Protein AF-A0A963TAR7-F1 (afdb_monomer_lite)

Structure (mmCIF, N/CA/C/O backbone):
data_AF-A0A963TAR7-F1
#
_entry.id   AF-A0A963TAR7-F1
#
loop_
_atom_site.group_PDB
_atom_site.id
_atom_site.type_symbol
_atom_site.label_atom_id
_atom_site.label_alt_id
_atom_site.label_comp_id
_atom_site.label_asym_id
_atom_site.label_entity_id
_atom_site.label_seq_id
_atom_site.pdbx_PDB_ins_code
_atom_site.Cartn_x
_atom_site.Cartn_y
_atom_site.Cartn_z
_atom_site.occupancy
_atom_site.B_iso_or_equiv
_atom_site.auth_seq_id
_atom_site.auth_comp_id
_atom_site.auth_asym_id
_atom_site.auth_atom_id
_atom_site.pdbx_PDB_model_num
ATOM 1 N N . MET A 1 1 ? 9.209 86.784 -20.675 1.00 36.62 1 MET A N 1
ATOM 2 C CA . MET A 1 1 ? 10.551 87.270 -20.293 1.00 36.62 1 MET A CA 1
ATOM 3 C C . MET A 1 1 ? 11.395 86.071 -19.890 1.00 36.62 1 MET A C 1
ATOM 5 O O . MET A 1 1 ? 11.002 85.459 -18.914 1.00 36.62 1 MET A O 1
ATOM 9 N N . ALA A 1 2 ? 12.466 85.788 -20.657 1.00 36.16 2 ALA A N 1
ATOM 10 C CA . ALA A 1 2 ? 13.718 85.059 -20.326 1.00 36.16 2 ALA A CA 1
ATOM 11 C C . ALA A 1 2 ? 13.609 83.639 -19.689 1.00 36.16 2 ALA A C 1
ATOM 13 O O . ALA A 1 2 ? 12.759 83.414 -18.848 1.00 36.16 2 ALA A O 1
ATOM 14 N N . LEU A 1 3 ? 14.395 82.593 -19.976 1.00 33.06 3 LEU A N 1
ATOM 15 C CA . LEU A 1 3 ? 15.711 82.353 -20.593 1.00 33.06 3 LEU A CA 1
ATOM 16 C C . LEU A 1 3 ? 15.719 80.865 -21.044 1.00 33.06 3 LEU A C 1
ATOM 18 O O . LEU A 1 3 ? 15.366 79.993 -20.259 1.00 33.06 3 LEU A O 1
ATOM 22 N N . VAL A 1 4 ? 15.887 80.559 -22.333 1.00 40.31 4 VAL A N 1
ATOM 23 C CA . VAL A 1 4 ? 17.042 79.879 -22.975 1.00 40.31 4 VAL A CA 1
ATOM 24 C C . VAL A 1 4 ? 17.924 78.998 -22.068 1.00 40.31 4 VAL A C 1
ATOM 26 O O . VAL A 1 4 ? 18.645 79.517 -21.221 1.00 40.31 4 VAL A O 1
ATOM 29 N N . LEU A 1 5 ? 18.004 77.695 -22.384 1.00 34.53 5 LEU A N 1
ATOM 30 C CA . LEU A 1 5 ? 19.250 76.927 -22.275 1.00 34.53 5 LEU A CA 1
ATOM 31 C C . LEU A 1 5 ? 19.424 75.993 -23.488 1.00 34.53 5 LEU A C 1
ATOM 33 O O . LEU A 1 5 ? 18.494 75.331 -23.940 1.00 34.53 5 LEU A O 1
ATOM 37 N N . LEU A 1 6 ? 20.642 76.042 -24.014 1.00 39.00 6 LEU A N 1
ATOM 38 C CA . LEU A 1 6 ? 21.186 75.509 -25.259 1.00 39.00 6 LEU A CA 1
ATOM 39 C C . LEU A 1 6 ? 21.449 73.991 -25.174 1.00 39.00 6 LEU A C 1
ATOM 41 O O . LEU A 1 6 ? 21.962 73.526 -24.158 1.00 39.00 6 LEU A O 1
ATOM 45 N N . ALA A 1 7 ? 21.247 73.248 -26.265 1.00 40.00 7 ALA A N 1
ATOM 46 C CA . ALA A 1 7 ? 21.958 71.991 -26.512 1.00 40.00 7 ALA A CA 1
ATOM 47 C C . ALA A 1 7 ? 22.378 71.927 -27.987 1.00 40.00 7 ALA A C 1
ATOM 49 O O . ALA A 1 7 ? 21.589 72.166 -28.897 1.00 40.00 7 ALA A O 1
ATOM 50 N N . ILE A 1 8 ? 23.671 71.693 -28.165 1.00 41.59 8 ILE A N 1
ATOM 51 C CA . ILE A 1 8 ? 24.486 71.883 -29.361 1.00 41.59 8 ILE A CA 1
ATOM 52 C C . ILE A 1 8 ? 24.439 70.622 -30.235 1.00 41.59 8 ILE A C 1
ATOM 54 O O . ILE A 1 8 ? 24.544 69.512 -29.719 1.00 41.59 8 ILE A O 1
ATOM 58 N N . LEU A 1 9 ? 24.327 70.806 -31.557 1.00 42.22 9 LEU A N 1
ATOM 59 C CA . LEU A 1 9 ? 24.635 69.779 -32.555 1.00 42.22 9 LEU A CA 1
ATOM 60 C C . LEU A 1 9 ? 26.132 69.443 -32.506 1.00 42.22 9 LEU A C 1
ATOM 62 O O . LEU A 1 9 ? 26.961 70.332 -32.700 1.00 42.22 9 LEU A O 1
ATOM 66 N N . ALA A 1 10 ? 26.472 68.165 -32.361 1.00 41.78 10 ALA A N 1
ATOM 67 C CA . ALA A 1 10 ? 27.775 67.641 -32.754 1.00 41.78 10 ALA A CA 1
ATOM 68 C C . ALA A 1 10 ? 27.566 66.510 -33.765 1.00 41.78 10 ALA A C 1
ATOM 70 O O . ALA A 1 10 ? 26.803 65.576 -33.534 1.00 41.78 10 ALA A O 1
ATOM 71 N N . ALA A 1 11 ? 28.206 66.681 -34.916 1.00 42.94 11 ALA A N 1
ATOM 72 C CA . ALA A 1 11 ? 28.228 65.767 -36.039 1.00 42.94 11 ALA A CA 1
ATOM 73 C C . ALA A 1 11 ? 29.073 64.527 -35.722 1.00 42.94 11 ALA A C 1
ATOM 75 O O . ALA A 1 11 ? 30.171 64.663 -35.186 1.00 42.94 11 ALA A O 1
ATOM 76 N N . ASP A 1 12 ? 28.606 63.352 -36.140 1.00 44.84 12 ASP A N 1
ATOM 77 C CA . ASP A 1 12 ? 29.445 62.159 -36.260 1.00 44.84 12 ASP A CA 1
ATOM 78 C C . ASP A 1 12 ? 29.933 62.034 -37.714 1.00 44.84 12 ASP A C 1
ATOM 80 O O . ASP A 1 12 ? 29.104 61.963 -38.632 1.00 44.84 12 ASP A O 1
ATOM 84 N N . PRO A 1 13 ? 31.253 62.029 -37.978 1.00 44.97 13 PRO A N 1
ATOM 85 C CA . PRO A 1 13 ? 31.769 61.800 -39.311 1.00 44.97 13 PRO A CA 1
ATOM 86 C C . PRO A 1 13 ? 31.803 60.299 -39.603 1.00 44.97 13 PRO A C 1
ATOM 88 O O . PRO A 1 13 ? 32.371 59.494 -38.866 1.00 44.97 13 PRO A O 1
ATOM 91 N N . ALA A 1 14 ? 31.233 59.933 -40.746 1.00 44.88 14 ALA A N 1
ATOM 92 C CA . ALA A 1 14 ? 31.443 58.641 -41.368 1.00 44.88 14 ALA A CA 1
ATOM 93 C C . ALA A 1 14 ? 32.944 58.428 -41.647 1.00 44.88 14 ALA A C 1
ATOM 95 O O . ALA A 1 14 ? 33.530 59.085 -42.507 1.00 44.88 14 ALA A O 1
ATOM 96 N N . GLY A 1 15 ? 33.554 57.483 -40.932 1.00 37.38 15 GLY A N 1
ATOM 97 C CA . GLY A 1 15 ? 34.850 56.890 -41.246 1.00 37.38 15 GLY A CA 1
ATOM 98 C C . GLY A 1 15 ? 34.640 55.453 -41.709 1.00 37.38 15 GLY A C 1
ATOM 99 O O . GLY A 1 15 ? 34.183 54.605 -40.949 1.00 37.38 15 GLY A O 1
ATOM 100 N N . ALA A 1 16 ? 34.926 55.198 -42.980 1.00 49.16 16 ALA A N 1
ATOM 101 C CA . ALA A 1 16 ? 34.745 53.921 -43.648 1.00 49.16 16 ALA A CA 1
ATOM 102 C C . ALA A 1 16 ? 35.505 52.767 -42.967 1.00 49.16 16 ALA A C 1
ATOM 104 O O . ALA A 1 16 ? 36.732 52.765 -42.921 1.00 49.16 16 ALA A O 1
ATOM 105 N N . ALA A 1 17 ? 34.779 51.724 -42.570 1.00 40.62 17 ALA A N 1
ATOM 106 C CA . ALA A 1 17 ? 35.317 50.378 -42.425 1.00 40.62 17 ALA A CA 1
ATOM 107 C C . ALA A 1 17 ? 34.499 49.458 -43.336 1.00 40.62 17 ALA A C 1
ATOM 109 O O . ALA A 1 17 ? 33.458 48.927 -42.956 1.00 40.62 17 ALA A O 1
ATOM 110 N N . ARG A 1 18 ? 34.949 49.317 -44.589 1.00 49.38 18 ARG A N 1
ATOM 111 C CA . ARG A 1 18 ? 34.528 48.204 -45.447 1.00 49.38 18 ARG A CA 1
ATOM 112 C C . ARG A 1 18 ? 34.932 46.923 -44.722 1.00 49.38 18 ARG A C 1
ATOM 114 O O . ARG A 1 18 ? 36.123 46.689 -44.527 1.00 49.38 18 ARG A O 1
ATOM 121 N N . SER A 1 19 ? 33.951 46.131 -44.309 1.00 49.66 19 SER A N 1
ATOM 122 C CA . SER A 1 19 ? 34.167 44.772 -43.831 1.00 49.66 19 SER A CA 1
ATOM 123 C C . SER A 1 19 ? 34.916 43.992 -44.911 1.00 49.66 19 SER A C 1
ATOM 125 O O . SER A 1 19 ? 34.443 43.850 -46.040 1.00 49.66 19 SER A O 1
ATOM 127 N N . LEU A 1 20 ? 36.123 43.534 -44.585 1.00 41.78 20 LEU A N 1
ATOM 128 C CA . LEU A 1 20 ? 36.807 42.540 -45.401 1.00 41.78 20 LEU A CA 1
ATOM 129 C C . LEU A 1 20 ? 35.967 41.253 -45.359 1.00 41.78 20 LEU A C 1
ATOM 131 O O . LEU A 1 20 ? 35.466 40.915 -44.283 1.00 41.78 20 LEU A O 1
ATOM 135 N N . PRO A 1 21 ? 35.789 40.535 -46.480 1.00 48.53 21 PRO A N 1
ATOM 136 C CA . PRO A 1 21 ? 35.213 39.202 -46.426 1.00 48.53 21 PRO A CA 1
ATOM 137 C C . PRO A 1 21 ? 36.132 38.331 -45.565 1.00 48.53 21 PRO A C 1
ATOM 139 O O . PRO A 1 21 ? 37.323 38.200 -45.858 1.00 48.53 21 PRO A O 1
ATOM 142 N N . GLU A 1 22 ? 35.591 37.792 -44.470 1.00 54.44 22 GLU A N 1
ATOM 143 C CA . GLU A 1 22 ? 36.285 36.769 -43.694 1.00 54.44 22 GLU A CA 1
ATOM 144 C C . GLU A 1 22 ? 36.629 35.608 -44.636 1.00 54.44 22 GLU A C 1
ATOM 146 O O . GLU A 1 22 ? 35.775 35.200 -45.429 1.00 54.44 22 GLU A O 1
ATOM 151 N N . PRO A 1 23 ? 37.870 35.087 -44.601 1.00 49.28 23 PRO A N 1
ATOM 152 C CA . PRO A 1 23 ? 38.205 33.908 -45.375 1.00 49.28 23 PRO A CA 1
ATOM 153 C C . PRO A 1 23 ? 37.279 32.780 -44.936 1.00 49.28 23 PRO A C 1
ATOM 155 O O . PRO A 1 23 ? 37.148 32.520 -43.737 1.00 49.28 23 PRO A O 1
ATOM 158 N N . ASP A 1 24 ? 36.649 32.149 -45.924 1.00 52.09 24 ASP A N 1
ATOM 159 C CA . ASP A 1 24 ? 35.784 30.986 -45.777 1.00 52.09 24 ASP A CA 1
ATOM 160 C C . ASP A 1 24 ? 36.499 29.975 -44.874 1.00 52.09 24 ASP A C 1
ATOM 162 O O . ASP A 1 24 ? 37.476 29.336 -45.273 1.00 52.09 24 ASP A O 1
ATOM 166 N N . ARG A 1 25 ? 36.089 29.903 -43.604 1.00 53.78 25 ARG A N 1
ATOM 167 C CA . ARG A 1 25 ? 36.577 28.875 -42.692 1.00 53.78 25 ARG A CA 1
ATOM 168 C C . ARG A 1 25 ? 35.848 27.611 -43.118 1.00 53.78 25 ARG A C 1
ATOM 170 O O . ARG A 1 25 ? 34.631 27.566 -42.930 1.00 53.78 25 ARG A O 1
ATOM 177 N N . PRO A 1 26 ? 36.538 26.593 -43.670 1.00 50.06 26 PRO A N 1
ATOM 178 C CA . PRO A 1 26 ? 35.904 25.309 -43.900 1.00 50.06 26 PRO A CA 1
ATOM 179 C C . PRO A 1 26 ? 35.303 24.890 -42.566 1.00 50.06 26 PRO A C 1
ATOM 181 O O . PRO A 1 26 ? 35.997 24.930 -41.543 1.00 50.06 26 PRO A O 1
ATOM 184 N N . GLY A 1 27 ? 33.999 24.605 -42.569 1.00 46.09 27 GLY A N 1
ATOM 185 C CA . GLY A 1 27 ? 33.288 24.171 -41.378 1.00 46.09 27 GLY A CA 1
ATOM 186 C C . GLY A 1 27 ? 34.128 23.116 -40.679 1.00 46.09 27 GLY A C 1
ATOM 187 O O . GLY A 1 27 ? 34.589 22.176 -41.323 1.00 46.09 27 GLY A O 1
ATOM 188 N N . LEU A 1 28 ? 34.393 23.325 -39.391 1.00 43.62 28 LEU A N 1
ATOM 189 C CA . LEU A 1 28 ? 35.039 22.329 -38.553 1.00 43.62 28 LEU A CA 1
ATOM 190 C C . LEU A 1 28 ? 34.186 21.063 -38.662 1.00 43.62 28 LEU A C 1
ATOM 192 O O . LEU A 1 28 ? 33.134 20.978 -38.029 1.00 43.62 28 LEU A O 1
ATOM 196 N N . GLU A 1 29 ? 34.595 20.126 -39.521 1.00 49.00 29 GLU A N 1
ATOM 197 C CA . GLU A 1 29 ? 34.041 18.784 -39.562 1.00 49.00 29 GLU A CA 1
ATOM 198 C C . GLU A 1 29 ? 34.136 18.262 -38.137 1.00 49.00 29 GLU A C 1
ATOM 200 O O . GLU A 1 29 ? 35.223 18.117 -37.574 1.00 49.00 29 GLU A O 1
ATOM 205 N N . GLU A 1 30 ? 32.969 18.100 -37.520 1.00 55.62 30 GLU A N 1
ATOM 206 C CA . GLU A 1 30 ? 32.824 17.615 -36.162 1.00 55.62 30 GLU A CA 1
ATOM 207 C C . GLU A 1 30 ? 33.673 16.348 -36.036 1.00 55.62 30 GLU A C 1
ATOM 209 O O . GLU A 1 30 ? 33.436 15.367 -36.747 1.00 55.62 30 GLU A O 1
ATOM 214 N N . ALA A 1 31 ? 34.734 16.420 -35.222 1.00 63.94 31 ALA A N 1
ATOM 215 C CA . ALA A 1 31 ? 35.746 15.376 -35.155 1.00 63.94 31 ALA A CA 1
ATOM 216 C C . ALA A 1 31 ? 35.071 14.010 -34.998 1.00 63.94 31 ALA A C 1
ATOM 218 O O . ALA A 1 31 ? 34.162 13.857 -34.175 1.00 63.94 31 ALA A O 1
ATOM 219 N N . ALA A 1 32 ? 35.510 13.034 -35.800 1.00 74.75 32 ALA A N 1
ATOM 220 C CA . ALA A 1 32 ? 34.934 11.697 -35.800 1.00 74.75 32 ALA A CA 1
ATOM 221 C C . ALA A 1 32 ? 34.771 11.178 -34.357 1.00 74.75 32 ALA A C 1
ATOM 223 O O . ALA A 1 32 ? 35.665 11.369 -33.521 1.00 74.75 32 ALA A O 1
ATOM 224 N N . PRO A 1 33 ? 33.636 10.534 -34.033 1.00 84.38 33 PRO A N 1
ATOM 225 C CA . PRO A 1 33 ? 33.353 10.115 -32.673 1.00 84.38 33 PRO A CA 1
ATOM 226 C C . PRO A 1 33 ? 34.444 9.174 -32.175 1.00 84.38 33 PRO A C 1
ATOM 228 O O . PRO A 1 33 ? 34.867 8.252 -32.873 1.00 84.38 33 PRO A O 1
ATOM 231 N N . SER A 1 34 ? 34.905 9.399 -30.944 1.00 91.25 34 SER A N 1
ATOM 232 C CA . SER A 1 34 ? 35.956 8.562 -30.376 1.00 91.25 34 SER A CA 1
ATOM 233 C C . SER A 1 34 ? 35.493 7.107 -30.281 1.00 91.25 34 SER A C 1
ATOM 235 O O . SER A 1 34 ? 34.325 6.821 -30.007 1.00 91.25 34 SER A O 1
ATOM 237 N N . ARG A 1 35 ? 36.426 6.160 -30.430 1.00 93.12 35 ARG A N 1
ATOM 238 C CA . ARG A 1 35 ? 36.134 4.724 -30.281 1.00 93.12 35 ARG A CA 1
ATOM 239 C C . ARG A 1 35 ? 35.410 4.425 -28.963 1.00 93.12 35 ARG A C 1
ATOM 241 O O . ARG A 1 35 ? 34.462 3.649 -28.940 1.00 93.12 35 ARG A O 1
ATOM 248 N N . ALA A 1 36 ? 35.814 5.084 -27.875 1.00 93.19 36 ALA A N 1
ATOM 249 C CA . ALA A 1 36 ? 35.177 4.952 -26.565 1.00 93.19 36 ALA A CA 1
ATOM 250 C C . ALA A 1 36 ? 33.710 5.421 -26.561 1.00 93.19 36 ALA A C 1
ATOM 252 O O . ALA A 1 36 ? 32.860 4.767 -25.956 1.00 93.19 36 ALA A O 1
ATOM 253 N N . LEU A 1 37 ? 33.400 6.520 -27.259 1.00 93.69 37 LEU A N 1
ATOM 254 C CA . LEU A 1 37 ? 32.031 7.009 -27.415 1.00 93.69 37 LEU A CA 1
ATOM 255 C C . LEU A 1 37 ? 31.176 6.016 -28.214 1.00 93.69 37 LEU A C 1
ATOM 257 O O . LEU A 1 37 ? 30.063 5.702 -27.796 1.00 93.69 37 LEU A O 1
ATOM 261 N N . VAL A 1 38 ? 31.709 5.469 -29.309 1.00 95.06 38 VAL A N 1
ATOM 262 C CA . VAL A 1 38 ? 31.000 4.465 -30.118 1.00 95.06 38 VAL A CA 1
ATOM 263 C C . VAL A 1 38 ? 30.759 3.182 -29.316 1.00 95.06 38 VAL A C 1
ATOM 265 O O . VAL A 1 38 ? 29.636 2.686 -29.317 1.00 95.06 38 VAL A O 1
ATOM 268 N N . VAL A 1 39 ? 31.744 2.694 -28.547 1.00 95.19 39 VAL A N 1
ATOM 269 C CA . VAL A 1 39 ? 31.557 1.546 -27.633 1.00 95.19 39 VAL A CA 1
ATOM 270 C C . VAL A 1 39 ? 30.444 1.826 -26.622 1.00 95.19 39 VAL A C 1
ATOM 272 O O . VAL A 1 39 ? 29.604 0.960 -26.373 1.00 95.19 39 VAL A O 1
ATOM 275 N N . ARG A 1 40 ? 30.417 3.028 -26.028 1.00 94.00 40 ARG A N 1
ATOM 276 C CA . ARG A 1 40 ? 29.367 3.429 -25.078 1.00 94.00 40 ARG A CA 1
ATOM 277 C C . ARG A 1 40 ? 27.987 3.378 -25.739 1.00 94.00 40 ARG A C 1
ATOM 279 O O . ARG A 1 40 ? 27.094 2.734 -25.196 1.00 94.00 40 ARG A O 1
ATOM 286 N N . ILE A 1 41 ? 27.841 3.969 -26.928 1.00 94.50 41 ILE A N 1
ATOM 287 C CA . ILE A 1 41 ? 26.589 3.969 -27.702 1.00 94.50 41 ILE A CA 1
ATOM 288 C C . ILE A 1 41 ? 26.157 2.543 -28.059 1.00 94.50 41 ILE A C 1
ATOM 290 O O . ILE A 1 41 ? 25.018 2.177 -27.789 1.00 94.50 41 ILE A O 1
ATOM 294 N N . GLN A 1 42 ? 27.058 1.713 -28.592 1.00 95.50 42 GLN A N 1
ATOM 295 C CA . GLN A 1 42 ? 26.772 0.315 -28.938 1.00 95.50 42 GLN A CA 1
ATOM 296 C C . GLN A 1 42 ? 26.275 -0.484 -27.726 1.00 95.50 42 GLN A C 1
ATOM 298 O O . GLN A 1 42 ? 25.267 -1.182 -27.824 1.00 95.50 42 GLN A O 1
ATOM 303 N N . ARG A 1 43 ? 26.929 -0.345 -26.562 1.00 93.00 43 ARG A N 1
ATOM 304 C CA . ARG A 1 43 ? 26.495 -1.013 -25.324 1.00 93.00 43 ARG A CA 1
ATOM 305 C C . ARG A 1 43 ? 25.111 -0.552 -24.887 1.00 93.00 43 ARG A C 1
ATOM 307 O O . ARG A 1 43 ? 24.318 -1.376 -24.439 1.00 93.00 43 ARG A O 1
ATOM 314 N N . SER A 1 44 ? 24.830 0.747 -24.964 1.00 92.00 44 SER A N 1
ATOM 315 C CA . SER A 1 44 ? 23.527 1.285 -24.567 1.00 92.00 44 SER A CA 1
ATOM 316 C C . SER A 1 44 ? 22.424 0.853 -25.540 1.00 92.00 44 SER A C 1
ATOM 318 O O . SER A 1 44 ? 21.393 0.365 -25.091 1.00 92.00 44 SER A O 1
ATOM 320 N N . LEU A 1 45 ? 22.672 0.883 -26.853 1.00 92.69 45 LEU A N 1
ATOM 321 C CA . LEU A 1 45 ? 21.749 0.357 -27.868 1.00 92.69 45 LEU A CA 1
ATOM 322 C C . LEU A 1 45 ? 21.483 -1.145 -27.703 1.00 92.69 45 LEU A C 1
ATOM 324 O O . LEU A 1 45 ? 20.354 -1.588 -27.907 1.00 92.69 45 LEU A O 1
ATOM 328 N N . ALA A 1 46 ? 22.492 -1.922 -27.298 1.00 91.31 46 ALA A N 1
ATOM 329 C CA . ALA A 1 46 ? 22.323 -3.345 -27.031 1.00 91.31 46 ALA A CA 1
ATOM 330 C C . ALA A 1 46 ? 21.456 -3.625 -25.801 1.00 91.31 46 ALA A C 1
ATOM 332 O O . ALA A 1 46 ? 20.580 -4.487 -25.855 1.00 91.31 46 ALA A O 1
ATOM 333 N N . ARG A 1 47 ? 21.626 -2.857 -24.715 1.00 87.25 47 ARG A N 1
ATOM 334 C CA . ARG A 1 47 ? 20.743 -2.947 -23.536 1.00 87.25 47 ARG A CA 1
ATOM 335 C C . ARG A 1 47 ? 19.293 -2.590 -23.861 1.00 87.25 47 ARG A C 1
ATOM 337 O O . ARG A 1 47 ? 18.386 -3.174 -23.284 1.00 87.25 47 ARG A O 1
ATOM 344 N N . GLU A 1 48 ? 19.091 -1.665 -24.793 1.00 86.12 48 GLU A N 1
ATOM 345 C CA . GLU A 1 48 ? 17.773 -1.261 -25.297 1.00 86.12 48 GLU A CA 1
ATOM 346 C C . GLU A 1 48 ? 17.169 -2.258 -26.306 1.00 86.12 48 GLU A C 1
ATOM 348 O O . GLU A 1 48 ? 16.057 -2.042 -26.791 1.00 86.12 48 GLU A O 1
ATOM 353 N N . GLY A 1 49 ? 17.893 -3.329 -26.658 1.00 89.88 49 GLY A N 1
ATOM 354 C CA . GLY A 1 49 ? 17.464 -4.333 -27.635 1.00 89.88 49 GLY A CA 1
ATOM 355 C C . GLY A 1 49 ? 17.476 -3.852 -29.091 1.00 89.88 49 GLY A C 1
ATOM 356 O O . GLY A 1 49 ? 16.984 -4.556 -29.968 1.00 89.88 49 GLY A O 1
ATOM 357 N N . LEU A 1 50 ? 18.039 -2.670 -29.366 1.00 91.75 50 LEU A N 1
ATOM 358 C CA . LEU A 1 50 ? 18.097 -2.065 -30.702 1.00 91.75 50 LEU A CA 1
ATOM 359 C C . LEU A 1 50 ? 19.325 -2.506 -31.510 1.00 91.75 50 LEU A C 1
ATOM 361 O O . LEU A 1 50 ? 19.388 -2.262 -32.711 1.00 91.75 50 LEU A O 1
ATOM 365 N N . TYR A 1 51 ? 20.303 -3.141 -30.863 1.00 93.69 51 TYR A N 1
ATOM 366 C CA . TYR A 1 51 ? 21.537 -3.602 -31.493 1.00 93.69 51 TYR A CA 1
ATOM 367 C C . TYR A 1 51 ? 21.998 -4.930 -30.880 1.00 93.69 51 TYR A C 1
ATOM 369 O O . TYR A 1 51 ? 22.123 -5.042 -29.669 1.00 93.69 51 TYR A O 1
ATOM 377 N N . GLN A 1 52 ? 22.266 -5.945 -31.703 1.00 92.50 52 GLN A N 1
ATOM 378 C CA . GLN A 1 52 ? 22.701 -7.276 -31.235 1.00 92.50 52 GLN A CA 1
ATOM 379 C C . GLN A 1 52 ? 24.157 -7.602 -31.612 1.00 92.50 52 GLN A C 1
ATOM 381 O O . GLN A 1 52 ? 24.628 -8.712 -31.384 1.00 92.50 52 GLN A O 1
ATOM 386 N N . GLY A 1 53 ? 24.871 -6.647 -32.216 1.00 91.62 53 GLY A N 1
ATOM 387 C CA . GLY A 1 53 ? 26.252 -6.829 -32.659 1.00 91.62 53 GLY A CA 1
ATOM 388 C C . GLY A 1 53 ? 27.301 -6.541 -31.573 1.00 91.62 53 GLY A C 1
ATOM 389 O O . GLY A 1 53 ? 26.968 -6.192 -30.436 1.00 91.62 53 GLY A O 1
ATOM 390 N N . PRO A 1 54 ? 28.597 -6.650 -31.914 1.00 92.31 54 PRO A N 1
ATOM 391 C CA . PRO A 1 54 ? 29.685 -6.400 -30.975 1.00 92.31 54 PRO A CA 1
ATOM 392 C C . PRO A 1 54 ? 29.771 -4.920 -30.581 1.00 92.31 54 PRO A C 1
ATOM 394 O O . PRO A 1 54 ? 29.519 -4.024 -31.387 1.00 92.31 54 PRO A O 1
ATOM 397 N N . SER A 1 55 ? 30.166 -4.666 -29.330 1.00 94.38 55 SER A N 1
ATOM 398 C CA . SER A 1 55 ? 30.480 -3.323 -28.816 1.00 94.38 55 SER A CA 1
ATOM 399 C C . SER A 1 55 ? 31.976 -3.026 -28.952 1.00 94.38 55 SER A C 1
ATOM 401 O O . SER A 1 55 ? 32.693 -2.880 -27.961 1.00 94.38 55 SER A O 1
ATOM 403 N N . ASP A 1 56 ? 32.456 -3.041 -30.188 1.00 92.75 56 ASP A N 1
ATOM 404 C CA . ASP A 1 56 ? 33.868 -2.947 -30.556 1.00 92.75 56 ASP A CA 1
ATOM 405 C C . ASP A 1 56 ? 34.353 -1.514 -30.832 1.00 92.75 56 ASP A C 1
ATOM 407 O O . ASP A 1 56 ? 35.557 -1.289 -30.942 1.00 92.75 56 ASP A O 1
ATOM 411 N N . GLY A 1 57 ? 33.447 -0.540 -30.894 1.00 92.75 57 GLY A N 1
ATOM 412 C CA . GLY A 1 57 ? 33.738 0.859 -31.183 1.00 92.75 57 GLY A CA 1
ATOM 413 C C . GLY A 1 57 ? 33.760 1.209 -32.666 1.00 92.75 57 GLY A C 1
ATOM 414 O O . GLY A 1 57 ? 34.212 2.303 -33.000 1.00 92.75 57 GLY A O 1
ATOM 415 N N . HIS A 1 58 ? 33.290 0.320 -33.547 1.00 94.62 58 HIS A N 1
ATOM 416 C CA . HIS A 1 58 ? 33.160 0.599 -34.975 1.00 94.62 58 HIS A CA 1
ATOM 417 C C . HIS A 1 58 ? 31.739 1.046 -35.336 1.00 94.62 58 HIS A C 1
ATOM 419 O O . HIS A 1 58 ? 30.744 0.394 -35.013 1.00 94.62 58 HIS A O 1
ATOM 425 N N . LEU A 1 59 ? 31.641 2.165 -36.053 1.00 91.94 59 LEU A N 1
ATOM 426 C CA . LEU A 1 59 ? 30.368 2.692 -36.532 1.00 91.94 59 LEU A CA 1
ATOM 427 C C . LEU A 1 59 ? 29.945 1.960 -37.817 1.00 91.94 59 LEU A C 1
ATOM 429 O O . LEU A 1 59 ? 30.181 2.434 -38.924 1.00 91.94 59 LEU A O 1
ATOM 433 N N . SER A 1 60 ? 29.362 0.769 -37.670 1.00 92.56 60 SER A N 1
ATOM 434 C CA . SER A 1 60 ? 28.824 -0.006 -38.795 1.00 92.56 60 SER A CA 1
ATOM 435 C C . SER A 1 60 ? 27.438 0.491 -39.222 1.00 92.56 60 SER A C 1
ATOM 437 O O . SER A 1 60 ? 26.756 1.185 -38.465 1.00 92.56 60 SER A O 1
ATOM 439 N N . ALA A 1 61 ? 26.979 0.088 -40.413 1.00 94.31 61 ALA A N 1
ATOM 440 C CA . ALA A 1 61 ? 25.624 0.393 -40.886 1.00 94.31 61 ALA A CA 1
ATOM 441 C C . ALA A 1 61 ? 24.547 -0.049 -39.875 1.00 94.31 61 ALA A C 1
ATOM 443 O O . ALA A 1 61 ? 23.647 0.721 -39.560 1.00 94.31 61 ALA A O 1
ATOM 444 N N . ALA A 1 62 ? 24.719 -1.228 -39.266 1.00 93.88 62 ALA A N 1
ATOM 445 C CA . ALA A 1 62 ? 23.819 -1.733 -38.230 1.00 93.88 62 ALA A CA 1
ATOM 446 C C . ALA A 1 62 ? 23.775 -0.834 -36.980 1.00 93.88 62 ALA A C 1
ATOM 448 O O . ALA A 1 62 ? 22.713 -0.652 -36.387 1.00 93.88 62 ALA A O 1
ATOM 449 N N . VAL A 1 63 ? 24.910 -0.245 -36.580 1.00 95.12 63 VAL A N 1
ATOM 450 C CA . VAL A 1 63 ? 24.950 0.713 -35.463 1.00 95.12 63 VAL A CA 1
ATOM 451 C C . VAL A 1 63 ? 24.242 2.010 -35.848 1.00 95.12 63 VAL A C 1
ATOM 453 O O . VAL A 1 63 ? 23.463 2.524 -35.054 1.00 95.12 63 VAL A O 1
ATOM 456 N N . ILE A 1 64 ? 24.455 2.525 -37.062 1.00 95.50 64 ILE A N 1
ATOM 457 C CA . ILE A 1 64 ? 23.787 3.745 -37.550 1.00 95.50 64 ILE A CA 1
ATOM 458 C C . ILE A 1 64 ? 22.268 3.544 -37.620 1.00 95.50 64 ILE A C 1
ATOM 460 O O . ILE A 1 64 ? 21.508 4.413 -37.189 1.00 95.50 64 ILE A O 1
ATOM 464 N N . ASP A 1 65 ? 21.808 2.389 -38.096 1.00 96.31 65 ASP A N 1
ATOM 465 C CA . ASP A 1 65 ? 20.383 2.061 -38.144 1.00 96.31 65 ASP A CA 1
ATOM 466 C C . ASP A 1 65 ? 19.774 1.962 -36.741 1.00 96.31 65 ASP A C 1
ATOM 468 O O . ASP A 1 65 ? 18.686 2.496 -36.500 1.00 96.31 65 ASP A O 1
ATOM 472 N N . ALA A 1 66 ? 20.505 1.371 -35.790 1.00 95.75 66 ALA A N 1
ATOM 473 C CA . ALA A 1 66 ? 20.114 1.328 -34.385 1.00 95.75 66 ALA A CA 1
ATOM 474 C C . ALA A 1 66 ? 20.069 2.731 -33.747 1.00 95.75 66 ALA A C 1
ATOM 476 O O . ALA A 1 66 ? 19.125 3.039 -33.016 1.00 95.75 66 ALA A O 1
ATOM 477 N N . ILE A 1 67 ? 21.025 3.613 -34.068 1.00 96.06 67 ILE A N 1
ATOM 478 C CA . ILE A 1 67 ? 21.010 5.022 -33.642 1.00 96.06 67 ILE A CA 1
ATOM 479 C C . ILE A 1 67 ? 19.760 5.719 -34.174 1.00 96.06 67 ILE A C 1
ATOM 481 O O . ILE A 1 67 ? 19.025 6.332 -33.402 1.00 96.06 67 ILE A O 1
ATOM 485 N N . ARG A 1 68 ? 19.472 5.593 -35.473 1.00 96.06 68 ARG A N 1
ATOM 486 C CA . ARG A 1 68 ? 18.285 6.206 -36.086 1.00 96.06 68 ARG A CA 1
ATOM 487 C C . ARG A 1 68 ? 16.992 5.666 -35.479 1.00 96.06 68 ARG A C 1
ATOM 489 O O . ARG A 1 68 ? 16.040 6.420 -35.295 1.00 96.06 68 ARG A O 1
ATOM 496 N N 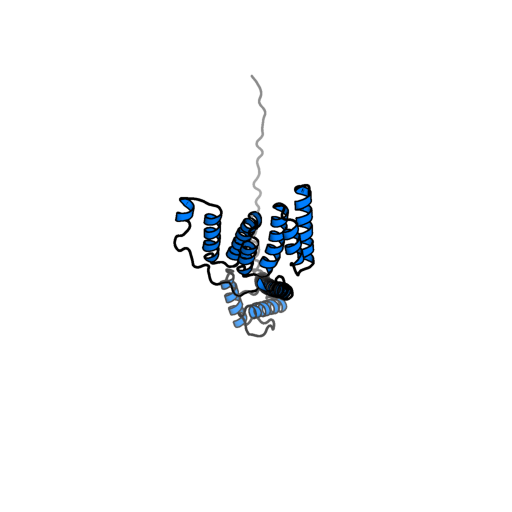. ALA A 1 69 ? 16.945 4.373 -35.156 1.00 94.94 69 ALA A N 1
ATOM 497 C CA . ALA A 1 69 ? 15.811 3.766 -34.465 1.00 94.94 69 ALA A CA 1
ATOM 498 C C . ALA A 1 69 ? 15.619 4.355 -33.062 1.00 94.94 69 ALA A C 1
ATOM 500 O O . ALA A 1 69 ? 14.497 4.722 -32.707 1.00 94.94 69 ALA A O 1
ATOM 501 N N . PHE A 1 70 ? 16.703 4.511 -32.296 1.00 93.56 70 PHE A N 1
ATOM 502 C CA . PHE A 1 70 ? 16.651 5.164 -30.993 1.00 93.56 70 PHE A CA 1
ATOM 503 C C . PHE A 1 70 ? 16.205 6.624 -31.108 1.00 93.56 70 PHE A C 1
ATOM 505 O O . PHE A 1 70 ? 15.286 7.026 -30.403 1.00 93.56 70 PHE A O 1
ATOM 512 N N . GLN A 1 71 ? 16.794 7.396 -32.025 1.00 95.00 71 GLN A N 1
ATOM 513 C CA . GLN A 1 71 ? 16.450 8.803 -32.249 1.00 95.00 71 GLN A CA 1
ATOM 514 C C . GLN A 1 71 ? 14.965 8.972 -32.579 1.00 95.00 71 GLN A C 1
ATOM 516 O O . GLN A 1 71 ? 14.299 9.789 -31.950 1.00 95.00 71 GLN A O 1
ATOM 521 N N . ARG A 1 72 ? 14.413 8.134 -33.472 1.00 94.75 72 ARG A N 1
ATOM 522 C CA . ARG A 1 72 ? 12.969 8.114 -33.763 1.00 94.75 72 ARG A CA 1
ATOM 523 C C . ARG A 1 72 ? 12.134 7.838 -32.515 1.00 94.75 72 ARG A C 1
ATOM 525 O O . ARG A 1 72 ? 11.163 8.544 -32.269 1.00 94.75 72 ARG A O 1
ATOM 532 N N . ARG A 1 73 ? 12.508 6.827 -31.724 1.00 90.25 73 ARG A N 1
ATOM 533 C CA . ARG A 1 73 ? 11.772 6.443 -30.507 1.00 90.25 73 ARG A CA 1
ATOM 534 C C . ARG A 1 73 ? 11.845 7.518 -29.419 1.00 90.25 73 ARG A C 1
ATOM 536 O O . ARG A 1 73 ? 10.889 7.687 -28.673 1.00 90.25 73 ARG A O 1
ATOM 543 N N . ALA A 1 74 ? 12.965 8.230 -29.341 1.00 88.19 74 ALA A N 1
ATOM 544 C CA . ALA A 1 74 ? 13.215 9.294 -28.377 1.00 88.19 74 ALA A CA 1
ATOM 545 C C . ALA A 1 74 ? 12.730 10.681 -28.847 1.00 88.19 74 ALA A C 1
ATOM 547 O O . ALA A 1 74 ? 12.874 11.645 -28.102 1.00 88.19 74 ALA A O 1
ATOM 548 N N . GLY A 1 75 ? 12.179 10.806 -30.063 1.00 90.94 75 GLY A N 1
ATOM 549 C CA . GLY A 1 75 ? 11.754 12.095 -30.624 1.00 90.94 75 GLY A CA 1
ATOM 550 C C . GLY A 1 75 ? 12.911 13.059 -30.925 1.00 90.94 75 GLY A C 1
ATOM 551 O O . GLY A 1 75 ? 12.710 14.269 -30.957 1.00 90.94 75 GLY A O 1
ATOM 552 N N . LEU A 1 76 ? 14.123 12.534 -31.120 1.00 91.56 76 LEU A N 1
ATOM 553 C CA . LEU A 1 76 ? 15.318 13.300 -31.476 1.00 91.56 76 LEU A CA 1
ATOM 554 C C . LEU A 1 76 ? 15.430 13.459 -32.999 1.00 91.56 76 LEU A C 1
ATOM 556 O O . LEU A 1 76 ? 14.831 12.700 -33.766 1.00 91.56 76 LEU A O 1
ATOM 560 N N . ALA A 1 77 ? 16.258 14.406 -33.449 1.00 92.56 77 ALA A N 1
ATOM 561 C CA . ALA A 1 77 ? 16.618 14.518 -34.860 1.00 92.56 77 ALA A CA 1
ATOM 562 C C . ALA A 1 77 ? 17.245 13.202 -35.361 1.00 92.56 77 ALA A C 1
ATOM 564 O O . ALA A 1 77 ? 18.181 12.676 -34.760 1.00 92.56 77 ALA A O 1
ATOM 565 N N . VAL A 1 78 ? 16.708 12.657 -36.457 1.00 95.00 78 VAL A N 1
ATOM 566 C CA . VAL A 1 78 ? 17.092 11.342 -36.999 1.00 95.00 78 VAL A CA 1
ATOM 567 C C . VAL A 1 78 ? 18.241 11.504 -37.993 1.00 95.00 78 VAL A C 1
ATOM 569 O O . VAL A 1 78 ? 18.086 11.310 -39.197 1.00 95.00 78 VAL A O 1
ATOM 572 N N . ASP A 1 79 ? 19.401 11.906 -37.493 1.00 92.38 79 ASP A N 1
ATOM 573 C CA . ASP A 1 79 ? 20.599 12.131 -38.305 1.00 92.38 79 ASP A CA 1
ATOM 574 C C . ASP A 1 79 ? 21.520 10.896 -38.380 1.00 92.38 79 ASP A C 1
ATOM 576 O O . ASP A 1 79 ? 22.375 10.812 -39.262 1.00 92.38 79 ASP A O 1
ATOM 580 N N . GLY A 1 80 ? 21.326 9.901 -37.505 1.00 91.75 80 GLY A N 1
ATOM 581 C CA . GLY A 1 80 ? 22.185 8.719 -37.408 1.00 91.75 80 GLY A CA 1
ATOM 582 C C . GLY A 1 80 ? 23.578 8.988 -36.829 1.00 91.75 80 GLY A C 1
ATOM 583 O O . GLY A 1 80 ? 24.452 8.128 -36.942 1.00 91.75 80 GLY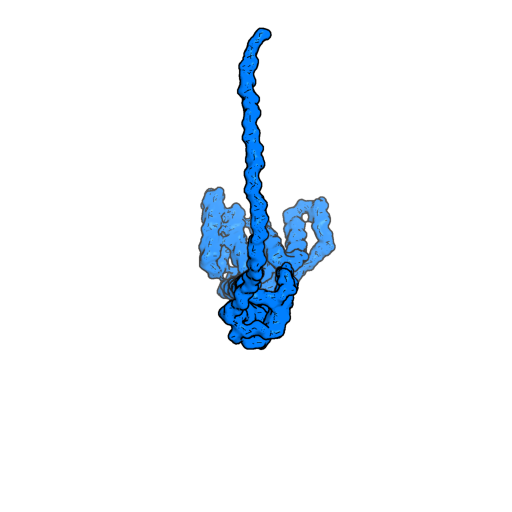 A O 1
ATOM 584 N N . ARG A 1 81 ? 23.815 10.164 -36.236 1.00 93.75 81 ARG A N 1
ATOM 585 C CA . ARG A 1 81 ? 25.137 10.590 -35.764 1.00 93.75 81 ARG A CA 1
ATOM 586 C C . ARG A 1 81 ? 25.419 10.092 -34.351 1.00 93.75 81 ARG A C 1
ATOM 588 O O . ARG A 1 81 ? 24.636 10.283 -33.424 1.00 93.75 81 ARG A O 1
ATOM 595 N N . ALA A 1 82 ? 26.601 9.512 -34.165 1.00 92.00 82 ALA A N 1
ATOM 596 C CA . ALA A 1 82 ? 27.090 9.059 -32.868 1.00 92.00 82 ALA A CA 1
ATOM 597 C C . ALA A 1 82 ? 27.688 10.223 -32.056 1.00 92.00 82 ALA A C 1
ATOM 599 O O . ALA A 1 82 ? 28.902 10.357 -31.948 1.00 92.00 82 ALA A O 1
ATOM 600 N N . THR A 1 83 ? 26.841 11.084 -31.491 1.00 93.00 83 THR A N 1
ATOM 601 C CA . THR A 1 83 ? 27.278 12.250 -30.702 1.00 93.00 83 THR A CA 1
ATOM 602 C C . THR A 1 83 ? 27.359 11.948 -29.202 1.00 93.00 83 THR A C 1
ATOM 604 O O . THR A 1 83 ? 26.778 10.981 -28.702 1.00 93.00 83 THR A O 1
ATOM 607 N N . ARG A 1 84 ? 28.060 12.802 -28.440 1.00 91.69 84 ARG A N 1
ATOM 608 C CA . ARG A 1 84 ? 28.053 12.726 -26.966 1.00 91.69 84 ARG A CA 1
ATOM 609 C C . ARG A 1 84 ? 26.640 12.913 -26.408 1.00 91.69 84 ARG A C 1
ATOM 611 O O . ARG A 1 84 ? 26.232 12.138 -25.553 1.00 91.69 84 ARG A O 1
ATOM 618 N N . SER A 1 85 ? 25.894 13.870 -26.962 1.00 92.50 85 SER A N 1
ATOM 619 C CA . SER A 1 85 ? 24.498 14.127 -26.594 1.00 92.50 85 SER A CA 1
ATOM 620 C C . SER A 1 85 ? 23.631 12.876 -26.754 1.00 92.50 85 SER A C 1
ATOM 622 O O . SER A 1 85 ? 22.906 12.513 -25.830 1.00 92.50 85 SER A O 1
ATOM 624 N N . LEU A 1 86 ? 23.755 12.149 -27.871 1.00 92.62 86 LEU A N 1
ATOM 625 C CA . LEU A 1 86 ? 23.043 10.884 -28.070 1.00 92.62 86 LEU A CA 1
ATOM 626 C C . LEU A 1 86 ? 23.392 9.848 -26.990 1.00 92.62 86 LEU A C 1
ATOM 628 O O . LEU A 1 86 ? 22.500 9.189 -26.455 1.00 92.62 86 LEU A O 1
ATOM 632 N N . ALA A 1 87 ? 24.680 9.694 -26.676 1.00 92.25 87 ALA A N 1
ATOM 633 C CA . ALA A 1 87 ? 25.131 8.759 -25.651 1.00 92.25 87 ALA A CA 1
ATOM 634 C C . ALA A 1 87 ? 24.592 9.117 -24.256 1.00 92.25 87 ALA A C 1
ATOM 636 O O . ALA A 1 87 ? 24.257 8.223 -23.484 1.00 92.25 87 ALA A O 1
ATOM 637 N N . ASP A 1 88 ? 24.468 10.408 -23.948 1.00 92.19 88 ASP A N 1
ATOM 638 C CA . ASP A 1 88 ? 23.896 10.875 -22.686 1.00 92.19 88 ASP A CA 1
ATOM 639 C C . ASP A 1 88 ? 22.389 10.589 -22.614 1.00 92.19 88 ASP A C 1
ATOM 641 O O . ASP A 1 88 ? 21.929 10.050 -21.609 1.00 92.19 88 ASP A O 1
ATOM 645 N N . HIS A 1 89 ? 21.637 10.819 -23.698 1.00 91.62 89 HIS A N 1
ATOM 646 C CA . HIS A 1 89 ? 20.218 10.443 -23.773 1.00 91.62 89 HIS A CA 1
ATOM 647 C C . HIS A 1 89 ? 20.014 8.935 -23.572 1.00 91.62 89 HIS A C 1
ATOM 649 O O . HIS A 1 89 ? 19.167 8.525 -22.778 1.00 91.62 89 HIS A O 1
ATOM 655 N N . LEU A 1 90 ? 20.818 8.109 -24.252 1.00 91.25 90 LEU A N 1
ATOM 656 C CA . LEU A 1 90 ? 20.808 6.651 -24.107 1.00 91.25 90 LEU A CA 1
ATOM 657 C C . LEU A 1 90 ? 21.054 6.213 -22.656 1.00 91.25 90 LEU A C 1
ATOM 659 O O . LEU A 1 90 ? 20.370 5.326 -22.144 1.00 91.25 90 LEU A O 1
ATOM 663 N N . ASP A 1 91 ? 22.017 6.837 -21.980 1.00 89.56 91 ASP A N 1
ATOM 664 C CA . ASP A 1 91 ? 22.351 6.496 -20.600 1.00 89.56 91 ASP A CA 1
ATOM 665 C C . ASP A 1 91 ? 21.287 6.967 -19.604 1.00 89.56 91 ASP A C 1
ATOM 667 O O . ASP A 1 91 ? 20.998 6.246 -18.648 1.00 89.56 91 ASP A O 1
ATOM 671 N N . THR A 1 92 ? 20.648 8.117 -19.835 1.00 89.75 92 THR A N 1
ATOM 672 C CA . THR A 1 92 ? 19.504 8.562 -19.027 1.00 89.75 92 THR A CA 1
ATOM 673 C C . THR A 1 92 ? 18.329 7.595 -19.151 1.00 89.75 92 THR A C 1
ATOM 675 O O . THR A 1 92 ? 17.767 7.196 -18.129 1.00 89.75 92 THR A O 1
ATOM 678 N N . THR A 1 93 ? 17.977 7.168 -20.370 1.00 85.38 93 THR A N 1
ATOM 679 C CA . THR A 1 93 ? 16.903 6.183 -20.584 1.00 85.38 93 THR A CA 1
ATOM 680 C C . THR A 1 93 ? 17.221 4.859 -19.886 1.00 85.38 93 THR A C 1
ATOM 682 O O . THR A 1 93 ? 16.408 4.364 -19.102 1.00 85.38 93 THR A O 1
ATOM 685 N N . ALA A 1 94 ? 18.438 4.337 -20.064 1.00 83.56 94 ALA A N 1
ATOM 686 C CA . ALA A 1 94 ? 18.873 3.105 -19.410 1.00 83.56 94 ALA A CA 1
ATOM 687 C C . ALA A 1 94 ? 18.901 3.229 -17.873 1.00 83.56 94 ALA A C 1
ATOM 689 O O . ALA A 1 94 ? 18.518 2.299 -17.158 1.00 83.56 94 ALA A O 1
ATOM 690 N N . GLY A 1 95 ? 19.335 4.379 -17.350 1.00 86.31 95 GLY A N 1
ATOM 691 C CA . GLY A 1 95 ? 19.355 4.672 -15.918 1.00 86.31 95 GLY A CA 1
ATOM 692 C C . GLY A 1 95 ? 17.952 4.709 -15.309 1.00 86.31 95 GLY A C 1
ATOM 693 O O . GLY A 1 95 ? 17.729 4.109 -14.254 1.00 86.31 95 GLY A O 1
ATOM 694 N N . ALA A 1 96 ? 16.997 5.346 -15.993 1.00 89.69 96 ALA A N 1
ATOM 695 C CA . ALA A 1 96 ? 15.600 5.402 -15.571 1.00 89.69 96 ALA A CA 1
ATOM 696 C C . ALA A 1 96 ? 14.959 4.005 -15.535 1.00 89.69 96 ALA A C 1
ATOM 698 O O . ALA A 1 96 ? 14.361 3.636 -14.526 1.00 89.69 96 ALA A O 1
ATOM 699 N N . LEU A 1 97 ? 15.149 3.190 -16.578 1.00 86.69 97 LEU A N 1
ATOM 700 C CA . LEU A 1 97 ? 14.642 1.812 -16.620 1.00 86.69 97 LEU A CA 1
ATOM 701 C C . LEU A 1 97 ? 15.237 0.942 -15.505 1.00 86.69 97 LEU A C 1
ATOM 703 O O . LEU A 1 97 ? 14.517 0.204 -14.833 1.00 86.69 97 LEU A O 1
ATOM 707 N N . ASN A 1 98 ? 16.544 1.058 -15.250 1.00 88.38 98 ASN A N 1
ATOM 708 C CA . ASN A 1 98 ? 17.186 0.342 -14.150 1.00 88.38 98 ASN A CA 1
ATOM 709 C C . ASN A 1 98 ? 16.610 0.759 -12.788 1.00 88.38 98 ASN A C 1
ATOM 711 O O . ASN A 1 98 ? 16.327 -0.098 -11.950 1.00 88.38 98 ASN A O 1
ATOM 715 N N . LEU A 1 99 ? 16.416 2.063 -12.564 1.00 92.88 99 LEU A N 1
ATOM 716 C CA . LEU A 1 99 ? 15.780 2.563 -11.348 1.00 92.88 99 LEU A CA 1
ATOM 717 C C . LEU A 1 99 ? 14.368 1.990 -11.189 1.00 92.88 99 LEU A C 1
ATOM 719 O O . LEU A 1 99 ? 14.059 1.478 -10.116 1.00 92.88 99 LEU A O 1
ATOM 723 N N . MET A 1 100 ? 13.549 2.011 -12.243 1.00 93.12 100 MET A N 1
ATOM 724 C CA . MET A 1 100 ? 12.195 1.449 -12.209 1.00 93.12 100 MET A CA 1
ATOM 725 C C . MET A 1 100 ? 12.206 -0.041 -11.854 1.00 93.12 100 MET A C 1
ATOM 727 O O . MET A 1 100 ? 11.519 -0.439 -10.917 1.00 93.12 100 MET A O 1
ATOM 731 N N . ASN A 1 101 ? 13.070 -0.842 -12.485 1.00 91.44 101 ASN A N 1
ATOM 732 C CA . ASN A 1 101 ? 13.220 -2.264 -12.159 1.00 91.44 101 ASN A CA 1
ATOM 733 C C . ASN A 1 101 ? 13.640 -2.485 -10.697 1.00 91.44 101 ASN A C 1
ATOM 735 O O . ASN A 1 101 ? 13.115 -3.368 -10.018 1.00 91.44 101 ASN A O 1
ATOM 739 N N . ARG A 1 102 ? 14.565 -1.666 -10.177 1.00 95.69 102 ARG A N 1
ATOM 740 C CA . ARG A 1 102 ? 14.975 -1.730 -8.764 1.00 95.69 102 ARG A CA 1
ATOM 741 C C . ARG A 1 102 ? 13.839 -1.351 -7.815 1.00 95.69 102 ARG A C 1
ATOM 743 O O . ARG A 1 102 ? 13.694 -1.984 -6.772 1.00 95.69 102 ARG A O 1
ATOM 750 N N . LEU A 1 103 ? 13.032 -0.347 -8.159 1.00 96.56 103 LEU A N 1
ATOM 751 C CA . LEU A 1 103 ? 11.864 0.055 -7.372 1.00 96.56 103 LEU A CA 1
ATOM 752 C C . LEU A 1 103 ? 10.783 -1.032 -7.373 1.00 96.56 103 LEU A C 1
ATOM 754 O O . LEU A 1 103 ? 10.200 -1.312 -6.325 1.00 96.56 103 LEU A O 1
ATOM 758 N N . GLU A 1 104 ? 10.539 -1.677 -8.512 1.00 95.06 104 GLU A N 1
ATOM 759 C CA . GLU A 1 104 ? 9.616 -2.808 -8.616 1.00 95.06 104 GLU A CA 1
ATOM 760 C C . GLU A 1 104 ? 10.088 -4.003 -7.788 1.00 95.06 104 GLU A C 1
ATOM 762 O O . GLU A 1 104 ? 9.302 -4.579 -7.032 1.00 95.06 104 GLU A O 1
ATOM 767 N N . GLU A 1 105 ? 11.377 -4.331 -7.853 1.00 96.31 105 GLU A N 1
ATOM 768 C CA . GLU A 1 105 ? 11.961 -5.401 -7.050 1.00 96.31 105 GLU A CA 1
ATOM 769 C C . GLU A 1 105 ? 11.876 -5.102 -5.550 1.00 96.31 105 GLU A C 1
ATOM 771 O O . GLU A 1 105 ? 11.434 -5.941 -4.759 1.00 96.31 105 GLU A O 1
ATOM 776 N N . ALA A 1 106 ? 12.190 -3.868 -5.149 1.00 97.00 106 ALA A N 1
ATOM 777 C CA . ALA A 1 106 ? 12.008 -3.418 -3.776 1.00 97.00 106 ALA A CA 1
ATOM 778 C C . ALA A 1 106 ? 10.533 -3.505 -3.346 1.00 97.00 106 ALA A C 1
ATOM 780 O O . ALA A 1 106 ? 10.236 -3.970 -2.242 1.00 97.00 106 ALA A O 1
ATOM 781 N N . ARG A 1 107 ? 9.583 -3.121 -4.214 1.00 95.12 107 ARG A N 1
ATOM 782 C CA . ARG A 1 107 ? 8.136 -3.234 -3.954 1.00 95.12 107 ARG A CA 1
ATOM 783 C C . ARG A 1 107 ? 7.730 -4.693 -3.742 1.00 95.12 107 ARG A C 1
ATOM 785 O O . ARG A 1 107 ? 7.027 -4.970 -2.767 1.00 95.12 107 ARG A O 1
ATOM 792 N N . ARG A 1 108 ? 8.174 -5.615 -4.606 1.00 95.75 108 ARG A N 1
ATOM 793 C CA . ARG A 1 108 ? 7.913 -7.064 -4.486 1.00 95.75 108 ARG A CA 1
ATOM 794 C C . ARG A 1 108 ? 8.477 -7.624 -3.187 1.00 95.75 108 ARG A C 1
ATOM 796 O O . ARG A 1 108 ? 7.737 -8.220 -2.404 1.00 95.75 108 ARG A O 1
ATOM 803 N N . THR A 1 109 ? 9.747 -7.345 -2.915 1.00 97.50 109 THR A N 1
ATOM 804 C CA . THR A 1 109 ? 10.436 -7.775 -1.695 1.00 97.50 109 THR A CA 1
ATOM 805 C C . THR A 1 109 ? 9.726 -7.263 -0.439 1.00 97.50 109 THR A C 1
ATOM 807 O O . THR A 1 109 ? 9.460 -8.030 0.487 1.00 97.50 109 THR A O 1
ATOM 810 N N . ASN A 1 110 ? 9.349 -5.983 -0.402 1.00 96.38 110 ASN A N 1
ATOM 811 C CA . ASN A 1 110 ? 8.668 -5.392 0.750 1.00 96.38 110 ASN A CA 1
ATOM 812 C C . ASN A 1 110 ? 7.266 -5.981 0.967 1.00 96.38 110 ASN A C 1
ATOM 814 O O . ASN A 1 110 ? 6.868 -6.204 2.111 1.00 96.38 110 ASN A O 1
ATOM 818 N N . ARG A 1 111 ? 6.525 -6.280 -0.109 1.00 95.75 111 ARG A N 1
ATOM 819 C CA . ARG A 1 111 ? 5.235 -6.988 -0.027 1.00 95.75 111 ARG A CA 1
ATOM 820 C C . ARG A 1 111 ? 5.395 -8.395 0.538 1.00 95.75 111 ARG A C 1
ATOM 822 O O . ARG A 1 111 ? 4.646 -8.771 1.438 1.00 95.75 111 ARG A O 1
ATOM 829 N N . ALA A 1 112 ? 6.383 -9.147 0.055 1.00 96.56 112 ALA A N 1
ATOM 830 C CA . ALA A 1 112 ? 6.665 -10.497 0.534 1.00 96.56 112 ALA A CA 1
ATOM 831 C C . ALA A 1 112 ? 7.034 -10.502 2.025 1.00 96.56 112 ALA A C 1
ATOM 833 O O . ALA A 1 112 ? 6.474 -11.283 2.793 1.00 96.56 112 ALA A O 1
ATOM 834 N N . LYS A 1 113 ? 7.895 -9.572 2.460 1.00 97.56 113 LYS A N 1
ATOM 835 C CA . LYS A 1 113 ? 8.254 -9.397 3.877 1.00 97.56 113 LYS A CA 1
ATOM 836 C C . LYS A 1 113 ? 7.039 -9.080 4.751 1.00 97.56 113 LYS A C 1
ATOM 838 O O . LYS A 1 113 ? 6.873 -9.698 5.797 1.00 97.56 113 LYS A O 1
ATOM 843 N N . ALA A 1 114 ? 6.172 -8.162 4.317 1.00 96.94 114 ALA A N 1
ATOM 844 C CA . ALA A 1 114 ? 4.948 -7.826 5.046 1.00 96.94 114 ALA A CA 1
ATOM 845 C C . ALA A 1 114 ? 4.004 -9.032 5.176 1.00 96.94 114 ALA A C 1
ATOM 847 O O . ALA A 1 114 ? 3.502 -9.308 6.265 1.00 96.94 114 ALA A O 1
ATOM 848 N N . ARG A 1 115 ? 3.813 -9.791 4.088 1.00 96.12 115 ARG A N 1
ATOM 849 C CA . ARG A 1 115 ? 3.009 -11.021 4.102 1.00 96.12 115 ARG A CA 1
ATOM 850 C C . ARG A 1 115 ? 3.591 -12.061 5.058 1.00 96.12 115 ARG A C 1
ATOM 852 O O . ARG A 1 115 ? 2.850 -12.627 5.851 1.00 96.12 115 ARG A O 1
ATOM 859 N N . ALA A 1 116 ? 4.902 -12.289 5.010 1.00 97.12 116 ALA A N 1
ATOM 860 C CA . ALA A 1 116 ? 5.575 -13.234 5.896 1.00 97.12 116 ALA A CA 1
ATOM 861 C C . ALA A 1 116 ? 5.430 -12.837 7.376 1.00 97.12 116 ALA A C 1
ATOM 863 O O . ALA A 1 116 ? 5.115 -13.686 8.207 1.00 97.12 116 ALA A O 1
ATOM 864 N N . ALA A 1 117 ? 5.578 -11.547 7.699 1.00 97.12 117 ALA A N 1
ATOM 865 C CA . ALA A 1 117 ? 5.395 -11.043 9.059 1.00 97.12 117 ALA A CA 1
ATOM 866 C C . ALA A 1 117 ? 3.967 -11.289 9.578 1.00 97.12 117 ALA A C 1
ATOM 868 O O . ALA A 1 117 ? 3.796 -11.794 10.684 1.00 97.12 117 ALA A O 1
ATOM 869 N N . LEU A 1 118 ? 2.947 -10.980 8.769 1.00 96.94 118 LEU A N 1
ATOM 870 C CA . LEU A 1 118 ? 1.541 -11.220 9.116 1.00 96.94 118 LEU A CA 1
ATOM 871 C C . LEU A 1 118 ? 1.224 -12.716 9.280 1.00 96.94 118 LEU A C 1
ATOM 873 O O . LEU A 1 118 ? 0.488 -13.077 10.195 1.00 96.94 118 LEU A O 1
ATOM 877 N N . ALA A 1 119 ? 1.802 -13.584 8.443 1.00 95.88 119 ALA A N 1
ATOM 878 C CA . ALA A 1 119 ? 1.594 -15.035 8.498 1.00 95.88 119 ALA A CA 1
ATOM 879 C C . ALA A 1 119 ? 2.205 -15.673 9.756 1.00 95.88 119 ALA A C 1
ATOM 881 O O . ALA A 1 119 ? 1.667 -16.651 10.286 1.00 95.88 119 ALA A O 1
ATOM 882 N N . GLY A 1 120 ? 3.325 -15.113 10.223 1.00 94.38 120 GLY A N 1
ATOM 883 C CA . GLY A 1 120 ? 4.009 -15.544 11.438 1.00 94.38 120 GLY A CA 1
ATOM 884 C C . GLY A 1 120 ? 3.277 -15.178 12.732 1.00 94.38 120 GLY A C 1
ATOM 885 O O . GLY A 1 120 ? 3.497 -15.837 13.741 1.00 94.38 120 GLY A O 1
ATOM 886 N N . GLY A 1 121 ? 2.398 -14.170 12.720 1.00 92.94 121 GLY A N 1
ATOM 887 C CA . GLY A 1 121 ? 1.616 -13.773 13.895 1.00 92.94 121 GLY A CA 1
ATOM 888 C C . GLY A 1 121 ? 0.279 -14.508 13.992 1.00 92.94 121 GLY A C 1
ATOM 889 O O . GLY A 1 121 ? -0.545 -14.417 13.085 1.00 92.94 121 GLY A O 1
ATOM 890 N N . ASP A 1 122 ? 0.012 -15.184 15.114 1.00 89.62 122 ASP A N 1
ATOM 891 C CA . ASP A 1 122 ? -1.251 -15.917 15.318 1.00 89.62 122 ASP A CA 1
ATOM 892 C C . ASP A 1 122 ? -2.482 -15.009 15.220 1.00 89.62 122 ASP A C 1
ATOM 894 O O . ASP A 1 122 ? -3.457 -15.346 14.553 1.00 89.62 122 ASP A O 1
ATOM 898 N N . ALA A 1 123 ? -2.400 -13.814 15.808 1.00 91.75 123 ALA A N 1
ATOM 899 C CA . ALA A 1 123 ? -3.462 -12.814 15.791 1.00 91.75 123 ALA A CA 1
ATOM 900 C C . ALA A 1 123 ? -3.533 -12.007 14.483 1.00 91.75 123 ALA A C 1
ATOM 902 O O . ALA A 1 123 ? -4.241 -11.006 14.440 1.00 91.75 123 ALA A O 1
ATOM 903 N N . THR A 1 124 ? -2.780 -12.365 13.441 1.00 94.75 124 THR A N 1
ATOM 904 C CA . THR A 1 124 ? -2.790 -11.679 12.133 1.00 94.75 124 THR A CA 1
ATOM 905 C C . THR A 1 124 ? -2.858 -12.627 10.945 1.00 94.75 124 THR A C 1
ATOM 907 O O . THR A 1 124 ? -3.099 -12.180 9.825 1.00 94.75 124 THR A O 1
ATOM 910 N N . ARG A 1 125 ? -2.677 -13.932 11.163 1.00 92.44 125 ARG A N 1
ATOM 911 C CA . ARG A 1 125 ? -2.693 -14.953 10.111 1.00 92.44 125 ARG A CA 1
ATOM 912 C C . ARG A 1 125 ? -4.032 -15.007 9.374 1.00 92.44 125 ARG A C 1
ATOM 914 O O . ARG A 1 125 ? -4.048 -15.185 8.164 1.00 92.44 125 ARG A O 1
ATOM 921 N N . ASP A 1 126 ? -5.138 -14.786 10.078 1.00 90.88 126 ASP A N 1
ATOM 922 C CA . ASP A 1 126 ? -6.499 -14.706 9.527 1.00 90.88 126 ASP A CA 1
ATOM 923 C C . ASP A 1 126 ? -6.752 -13.449 8.678 1.00 90.88 126 ASP A C 1
ATOM 925 O O . ASP A 1 126 ? -7.740 -13.401 7.950 1.00 90.88 126 ASP A O 1
ATOM 929 N N . LEU A 1 127 ? -5.883 -12.433 8.760 1.00 92.44 127 LEU A N 1
ATOM 930 C CA . LEU A 1 127 ? -5.918 -11.261 7.875 1.00 92.44 127 LEU A CA 1
ATOM 931 C C . LEU A 1 127 ? -5.341 -11.573 6.492 1.00 92.44 127 LEU A C 1
ATOM 933 O O . LEU A 1 127 ? -5.517 -10.797 5.558 1.00 92.44 127 LEU A O 1
ATOM 937 N N . LEU A 1 128 ? -4.654 -12.710 6.359 1.00 88.06 128 LEU A N 1
ATOM 938 C CA . LEU A 1 128 ? -4.129 -13.215 5.103 1.00 88.06 128 LEU A CA 1
ATOM 939 C C . LEU A 1 128 ? -5.074 -14.282 4.548 1.00 88.06 128 LEU A C 1
ATOM 941 O O . LEU A 1 128 ? -4.843 -15.478 4.694 1.00 88.06 128 LEU A O 1
ATOM 945 N N . GLY A 1 129 ? -6.142 -13.846 3.891 1.00 67.31 129 GLY A N 1
ATOM 946 C CA . GLY A 1 129 ? -7.044 -14.723 3.146 1.00 67.31 129 GLY A CA 1
ATOM 947 C C . GLY A 1 129 ? -6.982 -14.455 1.642 1.00 67.31 129 GLY A C 1
ATOM 948 O O . GLY A 1 129 ? -6.428 -13.433 1.224 1.00 67.31 129 GLY A O 1
ATOM 949 N N . PRO A 1 130 ? -7.553 -15.336 0.799 1.00 58.97 130 PRO A N 1
ATOM 950 C CA . PRO A 1 130 ? -8.029 -14.876 -0.500 1.00 58.97 130 PRO A CA 1
ATOM 951 C C . PRO A 1 130 ? -8.990 -13.691 -0.275 1.00 58.97 130 PRO A C 1
ATOM 953 O O . PRO A 1 130 ? -9.654 -13.661 0.769 1.00 58.97 130 PRO A O 1
ATOM 956 N N . PRO A 1 131 ? -9.079 -12.726 -1.212 1.00 55.88 131 PRO A N 1
ATOM 957 C CA . PRO A 1 131 ? -10.089 -11.680 -1.130 1.00 55.88 131 PRO A CA 1
ATOM 958 C C . PRO A 1 131 ? -11.436 -12.354 -0.875 1.00 55.88 131 PRO A C 1
ATOM 960 O O . PRO A 1 131 ? -11.828 -13.246 -1.632 1.00 55.88 131 PRO A O 1
ATOM 963 N N . GLN A 1 132 ? -12.086 -12.015 0.241 1.00 58.75 132 GLN A N 1
ATOM 964 C CA . GLN A 1 132 ? -13.359 -12.641 0.580 1.00 58.75 132 GLN A CA 1
ATOM 965 C C . GLN A 1 132 ? -14.348 -12.432 -0.565 1.00 58.75 132 GLN A C 1
ATOM 967 O O . GLN A 1 132 ? -14.308 -11.393 -1.233 1.00 58.75 132 GLN A O 1
ATOM 972 N N . THR A 1 133 ? -15.231 -13.415 -0.774 1.00 52.28 133 THR A N 1
ATOM 973 C CA . THR A 1 133 ? -16.332 -13.317 -1.735 1.00 52.28 133 THR A CA 1
ATOM 974 C C . THR A 1 133 ? -16.981 -11.941 -1.592 1.00 52.28 133 THR A C 1
ATOM 976 O O . THR A 1 133 ? -17.219 -11.518 -0.448 1.00 52.28 133 THR A O 1
ATOM 979 N N . PRO A 1 134 ? -17.231 -11.220 -2.705 1.00 56.81 134 PRO A N 1
ATOM 980 C CA . PRO A 1 134 ? -17.914 -9.942 -2.644 1.00 56.81 134 PRO A CA 1
ATOM 981 C C . PRO A 1 134 ? -19.133 -10.079 -1.740 1.00 56.81 134 PRO A C 1
ATOM 983 O O . PRO A 1 134 ? -19.843 -11.089 -1.820 1.00 56.81 134 PRO A O 1
ATOM 986 N N . LEU A 1 135 ? -19.346 -9.109 -0.843 1.00 55.12 135 LEU A N 1
ATOM 987 C CA . LEU A 1 135 ? -20.598 -9.082 -0.090 1.00 55.12 135 LEU A CA 1
ATOM 988 C C . LEU A 1 135 ? -21.706 -9.184 -1.127 1.00 55.12 135 LEU A C 1
ATOM 990 O O . LEU A 1 135 ? -21.644 -8.467 -2.131 1.00 55.12 135 LEU A O 1
ATOM 994 N N . ALA A 1 136 ? -22.652 -10.105 -0.908 1.00 51.88 136 ALA A N 1
ATOM 995 C CA . ALA A 1 136 ? -23.821 -10.246 -1.760 1.00 51.88 136 ALA A CA 1
ATOM 996 C C . ALA A 1 136 ? -24.374 -8.841 -1.966 1.00 51.88 136 ALA A C 1
ATOM 998 O O . ALA A 1 136 ? -24.806 -8.179 -1.021 1.00 51.88 136 ALA A O 1
ATOM 999 N N . THR A 1 137 ? -24.170 -8.328 -3.175 1.00 51.25 137 THR A N 1
ATOM 1000 C CA . THR A 1 137 ? -24.260 -6.903 -3.423 1.00 51.25 137 THR A CA 1
ATOM 1001 C C . THR A 1 137 ? -25.695 -6.523 -3.144 1.00 51.25 137 THR A C 1
ATOM 1003 O O . THR A 1 137 ? -26.606 -7.086 -3.754 1.00 51.25 137 THR A O 1
ATOM 1006 N N . ARG A 1 138 ? -25.929 -5.577 -2.231 1.00 51.34 138 ARG A N 1
ATOM 1007 C CA . ARG A 1 138 ? -27.219 -4.897 -2.208 1.00 51.34 138 ARG A CA 1
ATOM 1008 C C . ARG A 1 138 ? -27.272 -4.147 -3.536 1.00 51.34 138 ARG A C 1
ATOM 1010 O O . ARG A 1 138 ? -26.681 -3.088 -3.694 1.00 51.34 138 ARG A O 1
ATOM 1017 N N . ALA A 1 139 ? -27.882 -4.764 -4.544 1.00 50.16 139 ALA A N 1
ATOM 1018 C CA . ALA A 1 139 ? -27.836 -4.338 -5.943 1.00 50.16 139 ALA A CA 1
ATOM 1019 C C . ALA A 1 139 ? -28.565 -3.004 -6.210 1.00 50.16 139 ALA A C 1
ATOM 1021 O O . ALA A 1 139 ? -28.814 -2.654 -7.356 1.00 50.16 139 ALA A O 1
ATOM 1022 N N . GLN A 1 140 ? -28.932 -2.270 -5.159 1.00 60.16 140 GLN A N 1
ATOM 1023 C CA . GLN A 1 140 ? -29.802 -1.100 -5.214 1.00 60.16 140 GLN A CA 1
ATOM 1024 C C . GLN A 1 140 ? -29.027 0.231 -5.153 1.00 60.16 140 GLN A C 1
ATOM 1026 O O . GLN A 1 140 ? -29.641 1.287 -5.304 1.00 60.16 140 GLN A O 1
ATOM 1031 N N . GLY A 1 141 ? -27.696 0.191 -4.978 1.00 64.94 141 GLY A N 1
ATOM 1032 C CA . GLY A 1 141 ? -26.842 1.380 -4.855 1.00 64.94 141 GLY A CA 1
ATOM 1033 C C . GLY A 1 141 ? -27.208 2.264 -3.655 1.00 64.94 141 GLY A C 1
ATOM 1034 O O . GLY A 1 141 ? -28.029 1.888 -2.825 1.00 64.94 141 GLY A O 1
ATOM 1035 N N . PHE A 1 142 ? -26.657 3.478 -3.602 1.00 73.56 142 PHE A N 1
ATOM 1036 C CA . PHE A 1 142 ? -26.805 4.405 -2.467 1.00 73.56 142 PHE A CA 1
ATOM 1037 C C . PHE A 1 142 ? -28.214 5.018 -2.293 1.00 73.56 142 PHE A C 1
ATOM 1039 O O . PHE A 1 142 ? -28.513 5.645 -1.272 1.00 73.56 142 PHE A O 1
ATOM 1046 N N . ALA A 1 143 ? -29.104 4.894 -3.285 1.00 78.56 143 ALA A N 1
ATOM 1047 C CA . ALA A 1 143 ? -30.403 5.578 -3.293 1.00 78.56 143 ALA A CA 1
ATOM 1048 C C . ALA A 1 143 ? -31.323 5.226 -2.098 1.00 78.56 143 ALA A C 1
ATOM 1050 O O . ALA A 1 143 ? -31.878 6.156 -1.504 1.00 78.56 143 ALA A O 1
ATOM 1051 N N . PRO A 1 144 ? -31.457 3.952 -1.671 1.00 79.12 144 PRO A N 1
ATOM 1052 C CA . PRO A 1 144 ? -32.272 3.583 -0.514 1.00 79.12 144 PRO A CA 1
ATOM 1053 C C . PRO A 1 144 ? -31.728 4.156 0.800 1.00 79.12 144 PRO A C 1
ATO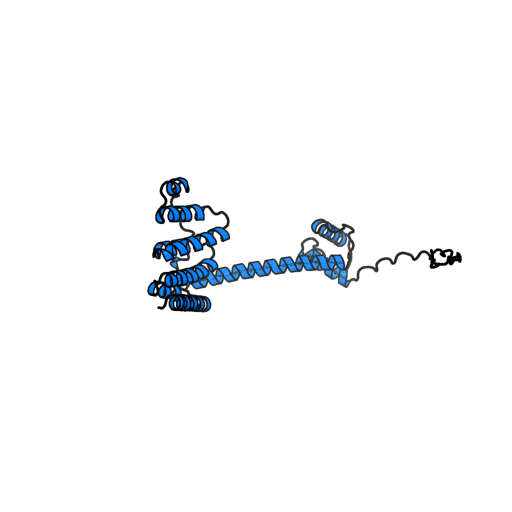M 1055 O O . PRO A 1 144 ? -32.504 4.637 1.621 1.00 79.12 144 PRO A O 1
ATOM 1058 N N . CYS A 1 145 ? -30.401 4.180 0.985 1.00 84.44 145 CYS A N 1
ATOM 1059 C CA . CYS A 1 145 ? -29.796 4.774 2.179 1.00 84.44 145 CYS A CA 1
ATOM 1060 C C . CYS A 1 145 ? -29.952 6.295 2.220 1.00 84.44 145 CYS A C 1
ATOM 1062 O O . CYS A 1 145 ? -30.061 6.870 3.298 1.00 84.44 145 CYS A O 1
ATOM 1064 N N . ARG A 1 146 ? -30.008 6.962 1.062 1.00 82.75 146 ARG A N 1
ATOM 1065 C CA . ARG A 1 146 ? -30.230 8.412 0.993 1.00 82.75 146 ARG A CA 1
ATOM 1066 C C . ARG A 1 146 ? -31.640 8.816 1.430 1.00 82.75 146 ARG A C 1
ATOM 1068 O O . ARG A 1 146 ? -31.799 9.882 2.012 1.00 82.75 146 ARG A O 1
ATOM 1075 N N . ALA A 1 147 ? -32.646 7.989 1.143 1.00 87.62 147 ALA A N 1
ATOM 1076 C CA . ALA A 1 147 ? -34.037 8.283 1.485 1.00 87.62 147 ALA A CA 1
ATOM 1077 C C . ALA A 1 147 ? -34.295 8.258 3.005 1.00 87.62 147 ALA A C 1
ATOM 1079 O O . ALA A 1 147 ? -35.126 9.019 3.495 1.00 87.62 147 ALA A O 1
ATOM 1080 N N . ALA A 1 148 ? -33.568 7.418 3.748 1.00 87.06 148 ALA A N 1
ATOM 1081 C CA . ALA A 1 148 ? -33.635 7.330 5.207 1.00 87.06 148 ALA A CA 1
ATOM 1082 C C . ALA A 1 148 ? -32.240 7.009 5.788 1.00 87.06 148 ALA A C 1
ATOM 1084 O O . ALA A 1 148 ? -31.925 5.839 6.034 1.00 87.06 148 ALA A O 1
ATOM 1085 N N . PRO A 1 149 ? -31.373 8.024 5.980 1.00 90.44 149 PRO A N 1
ATOM 1086 C CA . PRO A 1 149 ? -29.978 7.793 6.328 1.00 90.44 149 PRO A CA 1
ATOM 1087 C C . PRO A 1 149 ? -29.819 7.309 7.769 1.00 90.44 149 PRO A C 1
ATOM 1089 O O . PRO A 1 149 ? -30.227 7.966 8.725 1.00 90.44 149 PRO A O 1
ATOM 1092 N N . THR A 1 150 ? -29.140 6.174 7.918 1.00 91.12 150 THR A N 1
ATOM 1093 C CA . THR A 1 150 ? -28.606 5.690 9.195 1.00 91.12 150 THR A CA 1
ATOM 1094 C C . THR A 1 150 ? -27.119 5.400 9.037 1.00 91.12 150 THR A C 1
ATOM 1096 O O . THR A 1 150 ? -26.661 5.086 7.938 1.00 91.12 150 THR A O 1
ATOM 1099 N N . VAL A 1 151 ? -26.358 5.467 10.135 1.00 90.06 151 VAL A N 1
ATOM 1100 C CA . VAL A 1 151 ? -24.923 5.130 10.122 1.00 90.06 151 VAL A CA 1
ATOM 1101 C C . VAL A 1 151 ? -24.700 3.724 9.559 1.00 90.06 151 VAL A C 1
ATOM 1103 O O . VAL A 1 151 ? -23.831 3.540 8.715 1.00 90.06 151 VAL A O 1
ATOM 1106 N N . ALA A 1 152 ? -25.529 2.756 9.967 1.00 86.94 152 ALA A N 1
ATOM 1107 C CA . ALA A 1 152 ? -25.454 1.382 9.479 1.00 86.94 152 ALA A CA 1
ATOM 1108 C C . ALA A 1 152 ? -25.693 1.292 7.963 1.00 86.94 152 ALA A C 1
ATOM 1110 O O . ALA A 1 152 ? -24.891 0.687 7.262 1.00 86.94 152 ALA A O 1
ATOM 1111 N N . CYS A 1 153 ? -26.735 1.954 7.441 1.00 87.81 153 CYS A N 1
ATOM 1112 C CA . CYS A 1 153 ? -27.028 1.917 6.005 1.00 87.81 153 CYS A CA 1
ATOM 1113 C C . CYS A 1 153 ? -25.890 2.527 5.179 1.00 87.81 153 CYS A C 1
ATOM 1115 O O . CYS A 1 153 ? -25.436 1.927 4.209 1.00 87.81 153 CYS A O 1
ATOM 1117 N N . LEU A 1 154 ? -25.400 3.707 5.577 1.00 88.56 154 LEU A N 1
ATOM 1118 C CA . LEU A 1 154 ? -24.338 4.403 4.847 1.00 88.56 154 LEU A CA 1
ATOM 1119 C C . LEU A 1 154 ? -23.018 3.620 4.871 1.00 88.56 154 LEU A C 1
ATOM 1121 O O . LEU A 1 154 ? -22.275 3.644 3.894 1.00 88.56 154 LEU A O 1
ATOM 1125 N N . LEU A 1 155 ? -22.732 2.916 5.969 1.00 88.69 155 LEU A N 1
ATOM 1126 C CA . LEU A 1 155 ? -21.528 2.103 6.115 1.00 88.69 155 LEU A CA 1
ATOM 1127 C C . LEU A 1 155 ? -21.600 0.801 5.305 1.00 88.69 155 LEU A C 1
ATOM 1129 O O . LEU A 1 155 ? -20.615 0.436 4.663 1.00 88.69 155 LEU A O 1
ATOM 1133 N N . ASP A 1 156 ? -22.760 0.140 5.290 1.00 84.31 156 ASP A N 1
ATOM 1134 C CA . ASP A 1 156 ? -23.011 -1.036 4.450 1.00 84.31 156 ASP A CA 1
ATOM 1135 C C . ASP A 1 156 ? -22.869 -0.692 2.962 1.00 84.31 156 ASP A C 1
ATOM 1137 O O . ASP A 1 156 ? -22.233 -1.434 2.210 1.00 84.31 156 ASP A O 1
ATOM 1141 N N . ASP A 1 157 ? -23.420 0.451 2.539 1.00 86.44 157 ASP A N 1
ATOM 1142 C CA . ASP A 1 157 ? -23.296 0.928 1.161 1.00 86.44 157 ASP A CA 1
ATOM 1143 C C . ASP A 1 157 ? -21.844 1.285 0.815 1.00 86.44 157 ASP A C 1
ATOM 1145 O O . ASP A 1 157 ? -21.310 0.791 -0.177 1.00 86.44 157 ASP A O 1
ATOM 1149 N N . ALA A 1 158 ? -21.150 2.035 1.679 1.00 87.44 158 ALA A N 1
ATOM 1150 C CA . ALA A 1 158 ? -19.739 2.367 1.480 1.00 87.44 158 ALA A CA 1
ATOM 1151 C C . ALA A 1 158 ? -18.858 1.110 1.342 1.00 87.44 158 ALA A C 1
ATOM 1153 O O . ALA A 1 158 ? -17.955 1.065 0.502 1.00 87.44 158 ALA A O 1
ATOM 1154 N N . LEU A 1 159 ? -19.128 0.065 2.131 1.00 86.62 159 LEU A N 1
ATOM 1155 C CA . LEU A 1 159 ? -18.414 -1.208 2.048 1.00 86.62 159 LEU A CA 1
ATOM 1156 C C . LEU A 1 159 ? -18.771 -2.011 0.785 1.00 86.62 159 LEU A C 1
ATOM 1158 O O . LEU A 1 159 ? -17.924 -2.749 0.274 1.00 86.62 159 LEU A O 1
ATOM 1162 N N . ALA A 1 160 ? -19.997 -1.896 0.275 1.00 83.69 160 ALA A N 1
ATOM 1163 C CA . ALA A 1 160 ? -20.402 -2.520 -0.982 1.00 83.69 160 ALA A CA 1
ATOM 1164 C C . ALA A 1 160 ? -19.770 -1.814 -2.194 1.00 83.69 160 ALA A C 1
ATOM 1166 O O . ALA A 1 160 ? -19.228 -2.477 -3.080 1.00 83.69 160 ALA A O 1
ATOM 1167 N N . GLU A 1 161 ? -19.778 -0.481 -2.216 1.00 85.25 161 GLU A N 1
ATOM 1168 C CA . GLU A 1 161 ? -19.195 0.309 -3.304 1.00 85.25 161 GLU A CA 1
ATOM 1169 C C . GLU A 1 161 ? -17.662 0.244 -3.314 1.00 85.25 161 GLU A C 1
ATOM 1171 O O . GLU A 1 161 ? -17.060 0.219 -4.389 1.00 85.25 161 GLU A O 1
ATOM 1176 N N . SER A 1 162 ? -17.005 0.117 -2.152 1.00 86.88 162 SER A N 1
ATOM 1177 C CA . SER A 1 162 ? -15.544 -0.050 -2.098 1.00 86.88 162 SER A CA 1
ATOM 1178 C C . SER A 1 162 ? -15.068 -1.264 -2.902 1.00 86.88 162 SER A C 1
ATOM 1180 O O . SER A 1 162 ? -14.039 -1.207 -3.573 1.00 86.88 162 SER A O 1
ATOM 1182 N N . GLN A 1 163 ? -15.854 -2.344 -2.930 1.00 80.88 163 GLN A N 1
ATOM 1183 C CA . GLN A 1 163 ? -15.536 -3.564 -3.679 1.00 80.88 163 GLN A CA 1
ATOM 1184 C C . GLN A 1 163 ? -15.603 -3.372 -5.196 1.00 80.88 163 GLN A C 1
ATOM 1186 O O . GLN A 1 163 ? -14.998 -4.147 -5.933 1.00 80.88 163 GLN A O 1
ATOM 1191 N N . ARG A 1 164 ? -16.303 -2.337 -5.668 1.00 84.94 164 ARG A N 1
ATOM 1192 C CA . ARG A 1 164 ? -16.403 -1.998 -7.091 1.00 84.94 164 ARG A CA 1
ATOM 1193 C C . ARG A 1 164 ? -15.267 -1.096 -7.569 1.00 84.94 164 ARG A C 1
ATOM 1195 O O . ARG A 1 164 ? -15.163 -0.855 -8.769 1.00 84.94 164 ARG A O 1
ATOM 1202 N N . VAL A 1 165 ? -14.410 -0.606 -6.668 1.00 87.94 165 VAL A N 1
ATOM 1203 C CA . VAL A 1 165 ? -13.257 0.228 -7.028 1.00 87.94 165 VAL A CA 1
ATOM 1204 C C . VAL A 1 165 ? -12.255 -0.608 -7.845 1.00 87.94 165 VAL A C 1
ATOM 1206 O O . VAL A 1 165 ? -11.674 -1.557 -7.302 1.00 87.94 165 VAL A O 1
ATOM 1209 N N . PRO A 1 166 ? -12.009 -0.270 -9.132 1.00 87.06 166 PRO A N 1
ATOM 1210 C CA . PRO A 1 166 ? -11.226 -1.132 -10.020 1.00 87.06 166 PRO A CA 1
ATOM 1211 C C . PRO A 1 166 ? -9.744 -1.209 -9.653 1.00 87.06 166 PRO A C 1
ATOM 1213 O O . PRO A 1 166 ? -9.109 -2.239 -9.847 1.00 87.06 166 PRO A O 1
ATOM 1216 N N . LYS A 1 167 ? -9.177 -0.111 -9.140 1.00 89.88 167 LYS A N 1
ATOM 1217 C CA . LYS A 1 167 ? -7.761 -0.043 -8.765 1.00 89.88 167 LYS A CA 1
ATOM 1218 C C . LYS A 1 167 ? -7.571 -0.551 -7.344 1.00 89.88 167 LYS A C 1
ATOM 1220 O O . LYS A 1 167 ? -8.092 0.055 -6.409 1.00 89.88 167 LYS A O 1
ATOM 1225 N N . ASP A 1 168 ? -6.775 -1.602 -7.193 1.00 88.44 168 ASP A N 1
ATOM 1226 C CA . ASP A 1 168 ? -6.479 -2.234 -5.905 1.00 88.44 168 ASP A CA 1
ATOM 1227 C C . ASP A 1 168 ? -5.958 -1.232 -4.875 1.00 88.44 168 ASP A C 1
ATOM 1229 O O . ASP A 1 168 ? -6.438 -1.217 -3.748 1.00 88.44 168 ASP A O 1
ATOM 1233 N N . GLU A 1 169 ? -5.048 -0.331 -5.264 1.00 89.81 169 GLU A N 1
ATOM 1234 C CA . GLU A 1 169 ? -4.512 0.674 -4.342 1.00 89.81 169 GLU A CA 1
ATOM 1235 C C . GLU A 1 169 ? -5.597 1.613 -3.798 1.00 89.81 169 GLU A C 1
ATOM 1237 O O . GLU A 1 169 ? -5.570 1.987 -2.627 1.00 89.81 169 GLU A O 1
ATOM 1242 N N . MET A 1 170 ? -6.561 1.990 -4.641 1.00 92.62 170 MET A N 1
ATOM 1243 C CA . MET A 1 170 ? -7.667 2.854 -4.226 1.00 92.62 170 MET A CA 1
ATOM 1244 C C . MET A 1 170 ? -8.670 2.077 -3.375 1.00 92.62 170 MET A C 1
ATOM 1246 O O . MET A 1 170 ? -9.169 2.606 -2.387 1.00 92.62 170 MET A O 1
ATOM 1250 N N . ARG A 1 171 ? -8.936 0.814 -3.720 1.00 92.44 171 ARG A N 1
ATOM 1251 C CA . ARG A 1 171 ? -9.814 -0.065 -2.946 1.00 92.44 171 ARG A CA 1
ATOM 1252 C C . ARG A 1 171 ? -9.268 -0.313 -1.541 1.00 92.44 171 ARG A C 1
ATOM 1254 O O . ARG A 1 171 ? -10.005 -0.166 -0.571 1.00 92.44 171 ARG A O 1
ATOM 1261 N N . ASP A 1 172 ? -7.979 -0.620 -1.435 1.00 92.81 172 ASP A N 1
ATOM 1262 C CA . ASP A 1 172 ? -7.278 -0.823 -0.165 1.00 92.81 172 ASP A CA 1
ATOM 1263 C C . ASP A 1 172 ? -7.318 0.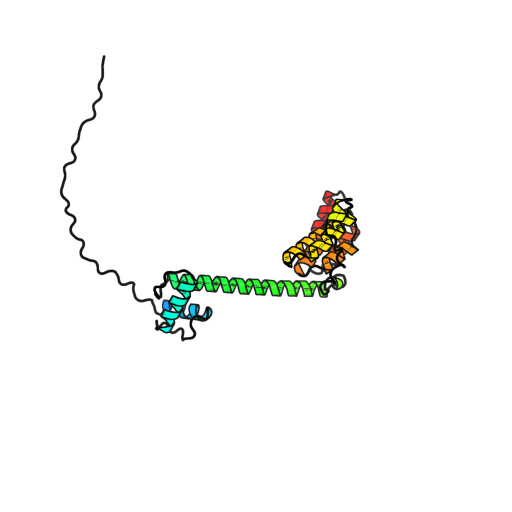441 0.709 1.00 92.81 172 ASP A C 1
ATOM 1265 O O . ASP A 1 172 ? -7.514 0.347 1.922 1.00 92.81 172 ASP A O 1
ATOM 1269 N N . TRP A 1 173 ? -7.191 1.627 0.100 1.00 92.44 173 TRP A N 1
ATOM 1270 C CA . TRP A 1 173 ? -7.347 2.900 0.805 1.00 92.44 173 TRP A CA 1
ATOM 1271 C C . TRP A 1 173 ? -8.772 3.088 1.349 1.00 92.44 173 TRP A C 1
ATOM 1273 O O . TRP A 1 173 ? -8.932 3.344 2.542 1.00 92.44 173 TRP A O 1
ATOM 1283 N N . VAL A 1 174 ? -9.807 2.880 0.522 1.00 94.50 174 VAL A N 1
ATOM 1284 C CA . VAL A 1 174 ? -11.214 2.999 0.955 1.00 94.50 174 VAL A CA 1
ATOM 1285 C C . VAL A 1 174 ? -11.536 2.017 2.085 1.00 94.50 174 VAL A C 1
ATOM 1287 O O . VAL A 1 174 ? -12.197 2.388 3.052 1.00 94.50 174 VAL A O 1
ATOM 1290 N N . LEU A 1 175 ? -11.051 0.775 2.003 1.00 93.56 175 LEU A N 1
ATOM 1291 C CA . LEU A 1 175 ? -11.232 -0.218 3.067 1.00 93.56 175 LEU A CA 1
ATOM 1292 C C . LEU A 1 175 ? -10.594 0.225 4.392 1.00 93.56 175 LEU A C 1
ATOM 1294 O O . LEU A 1 175 ? -11.141 -0.069 5.454 1.00 93.56 175 LEU A O 1
ATOM 1298 N N . GLY A 1 176 ? -9.481 0.962 4.341 1.00 94.62 176 GLY A N 1
ATOM 1299 C CA . GLY A 1 176 ? -8.874 1.589 5.515 1.00 94.62 176 GLY A CA 1
ATOM 1300 C C . GLY A 1 176 ? -9.774 2.646 6.164 1.00 94.62 176 GLY A C 1
ATOM 1301 O O . GLY A 1 176 ? -9.915 2.659 7.386 1.00 94.62 176 GLY A O 1
ATOM 1302 N N . GLU A 1 177 ? -10.429 3.486 5.361 1.00 95.94 177 GLU A N 1
ATOM 1303 C CA . GLU A 1 177 ? -11.369 4.503 5.856 1.00 95.94 177 GLU A CA 1
ATOM 1304 C C . GLU A 1 177 ? -12.639 3.872 6.449 1.00 95.94 177 GLU A C 1
ATOM 1306 O O . GLU A 1 177 ? -13.065 4.231 7.548 1.00 95.94 177 GLU A O 1
ATOM 1311 N N . VAL A 1 178 ? -13.211 2.867 5.774 1.00 95.06 178 VAL A N 1
ATOM 1312 C CA . VAL A 1 178 ? -14.368 2.103 6.278 1.00 95.06 178 VAL A CA 1
ATOM 1313 C C . VAL A 1 178 ? -14.033 1.423 7.608 1.00 95.06 178 VAL A C 1
ATOM 1315 O O . VAL A 1 178 ? -14.800 1.526 8.567 1.00 95.06 178 VAL A O 1
ATOM 1318 N N . MET A 1 179 ? -12.857 0.795 7.697 1.00 96.62 179 MET A N 1
ATOM 1319 C CA . MET A 1 179 ? -12.342 0.197 8.929 1.00 96.62 179 MET A CA 1
ATOM 1320 C C . MET A 1 179 ? -12.235 1.226 10.062 1.00 96.62 179 MET A C 1
ATOM 1322 O O . MET A 1 179 ? -12.649 0.937 11.186 1.00 96.62 179 MET A O 1
ATOM 1326 N N . ALA A 1 180 ? -11.731 2.433 9.785 1.00 96.75 180 ALA A N 1
ATOM 1327 C CA . ALA A 1 180 ? -11.613 3.484 10.792 1.00 96.75 180 ALA A CA 1
ATOM 1328 C C . ALA A 1 180 ? -12.988 3.927 11.323 1.00 96.75 180 ALA A C 1
ATOM 1330 O O . ALA A 1 180 ? -13.155 4.110 12.530 1.00 96.75 180 ALA A O 1
ATOM 1331 N N . VAL A 1 181 ? -14.000 4.045 10.457 1.00 96.12 181 VAL A N 1
ATOM 1332 C CA . VAL A 1 181 ? -15.377 4.348 10.884 1.00 96.12 181 VAL A CA 1
ATOM 1333 C C . VAL A 1 181 ? -15.950 3.213 11.737 1.00 96.12 181 VAL A C 1
ATOM 1335 O O . VAL A 1 181 ? -16.448 3.475 12.831 1.00 96.12 181 VAL A O 1
ATOM 1338 N N . GLN A 1 182 ? -15.814 1.956 11.302 1.00 96.06 182 GLN A N 1
ATOM 1339 C CA . GLN A 1 182 ? -16.235 0.775 12.073 1.00 96.06 182 GLN A CA 1
ATOM 1340 C C . GLN A 1 182 ? -15.587 0.749 13.463 1.00 96.06 182 GLN A C 1
ATOM 1342 O O . GLN A 1 182 ? -16.255 0.501 14.467 1.00 96.06 182 GLN A O 1
ATOM 1347 N N . ALA A 1 183 ? -14.299 1.086 13.548 1.00 97.06 183 ALA A N 1
ATOM 1348 C CA . ALA A 1 183 ? -13.585 1.182 14.810 1.00 97.06 183 ALA A CA 1
ATOM 1349 C C . ALA A 1 183 ? -14.141 2.295 15.715 1.00 97.06 183 ALA A C 1
ATOM 1351 O O . ALA A 1 183 ? -14.363 2.053 16.899 1.00 97.06 183 ALA A O 1
ATOM 1352 N N . ARG A 1 184 ? -14.437 3.495 15.209 1.00 96.00 184 ARG A N 1
ATOM 1353 C CA . ARG A 1 184 ? -15.056 4.548 16.045 1.00 96.00 184 ARG A CA 1
ATOM 1354 C C . ARG A 1 184 ? -16.414 4.125 16.610 1.00 96.00 184 ARG A C 1
ATOM 1356 O O . ARG A 1 184 ? -16.763 4.505 17.720 1.00 96.00 184 ARG A O 1
ATOM 1363 N N . LEU A 1 185 ? -17.139 3.281 15.878 1.00 95.06 185 LEU A N 1
ATOM 1364 C CA . LEU A 1 185 ? -18.429 2.718 16.287 1.00 95.06 185 LEU A CA 1
ATOM 1365 C C . LEU A 1 185 ? -18.312 1.502 17.225 1.00 95.06 185 LEU A C 1
ATOM 1367 O O . LEU A 1 185 ? -19.328 0.915 17.586 1.00 95.06 185 LEU A O 1
ATOM 1371 N N . GLY A 1 186 ? -17.099 1.081 17.598 1.00 95.94 186 GLY A N 1
ATOM 1372 C CA . GLY A 1 186 ? -16.886 -0.109 18.432 1.00 95.94 186 GLY A CA 1
ATOM 1373 C C . GLY A 1 186 ? -17.073 -1.443 17.702 1.00 95.94 186 GLY A C 1
ATOM 1374 O O . GLY A 1 186 ? -17.059 -2.497 18.332 1.00 95.94 186 GLY A O 1
ATOM 1375 N N . GLN A 1 187 ? -17.222 -1.430 16.376 1.00 95.31 187 GLN A N 1
ATOM 1376 C CA . GLN A 1 187 ? -17.463 -2.614 15.551 1.00 95.31 187 GLN A CA 1
ATOM 1377 C C . GLN A 1 187 ? -16.144 -3.302 15.165 1.00 95.31 187 GLN A C 1
ATOM 1379 O O . GLN A 1 187 ? -15.812 -3.425 13.986 1.00 95.31 187 GLN A O 1
ATOM 1384 N N . ASP A 1 188 ? -15.372 -3.761 16.153 1.00 94.06 188 ASP A N 1
ATOM 1385 C CA . ASP A 1 188 ? -14.019 -4.297 15.925 1.00 94.06 188 ASP A CA 1
ATOM 1386 C C . ASP A 1 188 ? -13.993 -5.525 15.001 1.00 94.06 188 ASP A C 1
ATOM 1388 O O . ASP A 1 188 ? -13.062 -5.683 14.214 1.00 94.06 188 ASP A O 1
ATOM 1392 N N . GLY A 1 189 ? -15.026 -6.373 15.052 1.00 92.69 189 GLY A N 1
ATOM 1393 C CA . GLY A 1 189 ? -15.169 -7.509 14.137 1.00 92.69 189 GLY A CA 1
ATOM 1394 C C . GLY A 1 189 ? -15.291 -7.060 12.679 1.00 92.69 189 GLY A C 1
ATOM 1395 O O . GLY A 1 189 ? -14.515 -7.501 11.835 1.00 92.69 189 GLY A O 1
ATOM 1396 N N . ALA A 1 190 ? -16.188 -6.107 12.406 1.00 92.38 190 ALA A N 1
ATOM 1397 C CA . ALA A 1 190 ? -16.387 -5.555 11.067 1.00 92.38 190 ALA A CA 1
ATOM 1398 C C . ALA A 1 190 ? -15.150 -4.782 10.577 1.00 92.38 190 ALA A C 1
ATOM 1400 O O . ALA A 1 190 ? -14.732 -4.950 9.433 1.00 92.38 190 ALA A O 1
ATOM 1401 N N . ALA A 1 191 ? -14.513 -4.008 11.465 1.00 95.38 191 ALA A N 1
ATOM 1402 C CA . ALA A 1 191 ? -13.244 -3.332 11.197 1.00 95.38 191 ALA A CA 1
ATOM 1403 C C . ALA A 1 191 ? -12.173 -4.334 10.745 1.00 95.38 191 ALA A C 1
ATOM 1405 O O . ALA A 1 191 ? -11.469 -4.119 9.757 1.00 95.38 191 ALA A O 1
ATOM 1406 N N . ARG A 1 192 ? -12.086 -5.474 11.434 1.00 94.38 192 ARG A N 1
ATOM 1407 C CA . ARG A 1 192 ? -11.155 -6.552 11.107 1.00 94.38 192 ARG A CA 1
ATOM 1408 C C . ARG A 1 192 ? -11.523 -7.280 9.809 1.00 94.38 192 ARG A C 1
ATOM 1410 O O . ARG A 1 192 ? -10.624 -7.632 9.048 1.00 94.38 192 ARG A O 1
ATOM 1417 N N . ASP A 1 193 ? -12.807 -7.451 9.507 1.00 91.88 193 ASP A N 1
ATOM 1418 C CA . ASP A 1 193 ? -13.268 -7.994 8.222 1.00 91.88 193 ASP A CA 1
ATOM 1419 C C . ASP A 1 193 ? -12.927 -7.076 7.043 1.00 91.88 193 ASP A C 1
ATOM 1421 O O . ASP A 1 193 ? -12.542 -7.561 5.977 1.00 91.88 193 ASP A O 1
ATOM 1425 N N . SER A 1 194 ? -12.977 -5.756 7.235 1.00 92.38 194 SER A N 1
ATOM 1426 C CA . SER A 1 194 ? -12.483 -4.789 6.249 1.00 92.38 194 SER A CA 1
ATOM 1427 C C . SER A 1 194 ? -10.980 -4.955 6.002 1.00 92.38 194 SER A C 1
ATOM 1429 O O . SER A 1 194 ? -10.548 -4.940 4.850 1.00 92.38 194 SER A O 1
ATOM 1431 N N . LEU A 1 195 ? -10.179 -5.222 7.045 1.00 94.38 195 LEU A N 1
ATOM 1432 C CA . LEU A 1 195 ? -8.747 -5.521 6.889 1.00 94.38 195 LEU A CA 1
ATOM 1433 C C . LEU A 1 195 ? -8.486 -6.814 6.107 1.00 94.38 195 LEU A C 1
ATOM 1435 O O . LEU A 1 195 ? -7.561 -6.848 5.303 1.00 94.38 195 LEU A O 1
ATOM 1439 N N . ARG A 1 196 ? -9.305 -7.858 6.294 1.00 92.56 196 ARG A N 1
ATOM 1440 C CA . ARG A 1 196 ? -9.202 -9.125 5.536 1.00 92.56 196 ARG A CA 1
ATOM 1441 C C . ARG A 1 196 ? -9.435 -8.951 4.031 1.00 92.56 196 ARG A C 1
ATOM 1443 O O . ARG A 1 196 ? -9.073 -9.829 3.253 1.00 92.56 196 ARG A O 1
ATOM 1450 N N . ARG A 1 197 ? -10.072 -7.851 3.618 1.00 90.62 197 ARG A N 1
ATOM 1451 C CA . ARG A 1 197 ? -10.370 -7.529 2.211 1.00 90.62 197 ARG A CA 1
ATOM 1452 C C . ARG A 1 197 ? -9.266 -6.718 1.530 1.00 90.62 197 ARG A C 1
ATOM 1454 O O . ARG A 1 197 ? -9.284 -6.606 0.307 1.00 90.62 197 ARG A O 1
ATOM 1461 N N . VAL A 1 198 ? -8.332 -6.161 2.300 1.00 91.69 198 VAL A N 1
ATOM 1462 C CA . VAL A 1 198 ? -7.192 -5.397 1.779 1.00 91.69 198 VAL A CA 1
ATOM 1463 C C . VAL A 1 198 ? -6.222 -6.352 1.085 1.00 91.69 198 VAL A C 1
ATOM 1465 O O . VAL A 1 198 ? -5.770 -7.335 1.672 1.00 91.69 198 VAL A O 1
ATOM 1468 N N . ALA A 1 199 ? -5.887 -6.060 -0.169 1.00 90.50 199 ALA A N 1
ATOM 1469 C CA . ALA A 1 199 ? -5.057 -6.926 -0.997 1.00 90.50 199 ALA A CA 1
ATOM 1470 C C . ALA A 1 199 ? -3.560 -6.791 -0.673 1.00 90.50 199 ALA A C 1
ATOM 1472 O O . ALA A 1 199 ? -2.831 -7.789 -0.641 1.00 90.50 199 ALA A O 1
ATOM 1473 N N . ASP A 1 200 ? -3.071 -5.568 -0.440 1.00 93.25 200 ASP A N 1
ATOM 1474 C CA . ASP A 1 200 ? -1.660 -5.326 -0.151 1.00 93.25 200 ASP A CA 1
ATOM 1475 C C . ASP A 1 200 ? -1.341 -5.525 1.350 1.00 93.25 200 ASP A C 1
ATOM 1477 O O . ASP A 1 200 ? -1.757 -4.727 2.195 1.00 93.25 200 ASP A O 1
ATOM 1481 N N . PRO A 1 201 ? -0.516 -6.520 1.727 1.00 95.12 201 PRO A N 1
ATOM 1482 C CA . PRO A 1 201 ? -0.197 -6.808 3.131 1.00 95.12 201 PRO A CA 1
ATOM 1483 C C . PRO A 1 201 ? 0.528 -5.654 3.841 1.00 95.12 201 PRO A C 1
ATOM 1485 O O . PRO A 1 201 ? 0.492 -5.546 5.067 1.00 95.12 201 PRO A O 1
ATOM 1488 N N . ARG A 1 202 ? 1.188 -4.759 3.093 1.00 95.44 202 ARG A N 1
ATOM 1489 C CA . ARG A 1 202 ? 1.818 -3.557 3.665 1.00 95.44 202 ARG A CA 1
ATOM 1490 C C . ARG A 1 202 ? 0.761 -2.564 4.148 1.00 95.44 202 ARG A C 1
ATOM 1492 O O . ARG A 1 202 ? 0.961 -1.893 5.163 1.00 95.44 202 ARG A O 1
ATOM 1499 N N . VAL A 1 203 ? -0.362 -2.489 3.432 1.00 95.31 203 VAL A N 1
ATOM 1500 C CA . VAL A 1 203 ? -1.506 -1.663 3.819 1.00 95.31 203 VAL A CA 1
ATOM 1501 C C . VAL A 1 203 ? -2.182 -2.269 5.043 1.00 95.31 203 VAL A C 1
ATOM 1503 O O . VAL A 1 203 ? -2.438 -1.523 5.977 1.00 95.31 203 VAL A O 1
ATOM 1506 N N . VAL A 1 204 ? -2.337 -3.597 5.131 1.00 96.50 204 VAL A N 1
ATOM 1507 C CA . VAL A 1 204 ? -2.870 -4.275 6.336 1.00 96.50 204 VAL A CA 1
ATOM 1508 C C . VAL A 1 204 ? -2.081 -3.905 7.598 1.00 96.50 204 VAL A C 1
ATOM 1510 O O . VAL A 1 204 ? -2.672 -3.513 8.601 1.00 96.50 204 VAL A O 1
ATOM 1513 N N . LEU A 1 205 ? -0.745 -3.964 7.555 1.00 97.00 205 LEU A N 1
ATOM 1514 C CA . LEU A 1 205 ? 0.102 -3.572 8.692 1.00 97.00 205 LEU A CA 1
ATOM 1515 C C . LEU A 1 205 ? -0.099 -2.102 9.096 1.00 97.00 205 LEU A C 1
ATOM 1517 O O . LEU A 1 205 ? -0.193 -1.778 10.280 1.00 97.00 205 LEU A O 1
ATOM 1521 N N . THR A 1 206 ? -0.187 -1.213 8.106 1.00 97.12 206 THR A N 1
ATOM 1522 C CA . THR A 1 206 ? -0.430 0.220 8.334 1.00 97.12 206 THR A CA 1
ATOM 1523 C C . THR A 1 206 ? -1.833 0.459 8.897 1.00 97.12 206 THR A C 1
ATOM 1525 O O . THR A 1 206 ? -2.020 1.283 9.790 1.00 97.12 206 THR A O 1
ATOM 1528 N N . ALA A 1 207 ? -2.815 -0.300 8.423 1.00 97.38 207 ALA A N 1
ATOM 1529 C CA . ALA A 1 207 ? -4.201 -0.219 8.837 1.00 97.38 207 ALA A CA 1
ATOM 1530 C C . ALA A 1 207 ? -4.408 -0.774 10.257 1.00 97.38 207 ALA A C 1
ATOM 1532 O O . ALA A 1 207 ? -5.145 -0.165 11.019 1.00 97.38 207 ALA A O 1
ATOM 1533 N N . LEU A 1 208 ? -3.691 -1.825 10.679 1.00 98.06 208 LEU A N 1
ATOM 1534 C CA . LEU A 1 208 ? -3.668 -2.285 12.080 1.00 98.06 208 LEU A CA 1
ATOM 1535 C C . LEU A 1 208 ? -3.145 -1.204 13.034 1.00 98.06 208 LEU A C 1
ATOM 1537 O O . LEU A 1 208 ? -3.702 -0.986 14.109 1.00 98.06 208 LEU A O 1
ATOM 1541 N N . ARG A 1 209 ? -2.090 -0.490 12.628 1.00 97.81 209 ARG A N 1
ATOM 1542 C CA . ARG A 1 209 ? -1.560 0.649 13.386 1.00 97.81 209 ARG A CA 1
ATOM 1543 C C . ARG A 1 209 ? -2.598 1.766 13.518 1.00 97.81 209 ARG A C 1
ATOM 1545 O O . ARG A 1 209 ? -2.700 2.378 14.577 1.00 97.81 209 ARG A O 1
ATOM 1552 N N . THR A 1 210 ? -3.336 2.053 12.447 1.00 98.12 210 THR A N 1
ATOM 1553 C CA . THR A 1 210 ? -4.422 3.044 12.451 1.00 98.12 210 THR A CA 1
ATOM 1554 C C . THR A 1 210 ? -5.613 2.575 13.288 1.00 98.12 210 THR A C 1
ATOM 1556 O O . THR A 1 210 ? -6.111 3.356 14.087 1.00 98.12 210 THR A O 1
ATOM 1559 N N . LEU A 1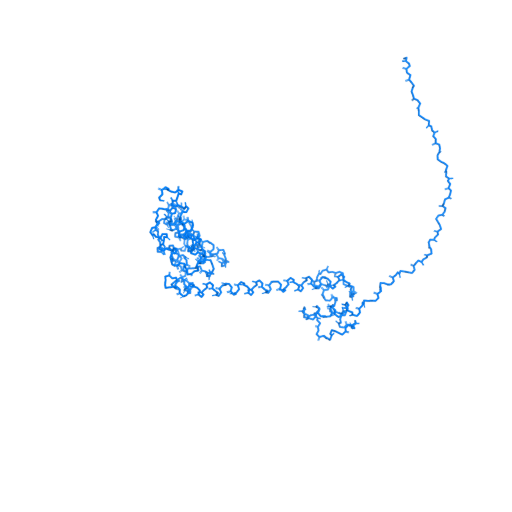 211 ? -6.014 1.304 13.193 1.00 98.38 211 LEU A N 1
ATOM 1560 C CA . LEU A 1 211 ? -7.074 0.705 14.009 1.00 98.38 211 LEU A CA 1
ATOM 1561 C C . LEU A 1 211 ? -6.790 0.884 15.503 1.00 98.38 211 LEU A C 1
ATOM 1563 O O . LEU A 1 211 ? -7.654 1.347 16.243 1.00 98.38 211 LEU A O 1
ATOM 1567 N N . ALA A 1 212 ? -5.559 0.584 15.924 1.00 98.31 212 ALA A N 1
ATOM 1568 C CA . ALA A 1 212 ? -5.123 0.756 17.304 1.00 98.31 212 ALA A CA 1
ATOM 1569 C C . ALA A 1 212 ? -5.215 2.225 17.767 1.00 98.31 212 ALA A C 1
ATOM 1571 O O . ALA A 1 212 ? -5.700 2.499 18.862 1.00 98.31 212 ALA A O 1
ATOM 1572 N N . ALA A 1 213 ? -4.798 3.175 16.922 1.00 97.62 213 ALA A N 1
ATOM 1573 C CA . ALA A 1 213 ? -4.901 4.603 17.227 1.00 97.62 213 ALA A CA 1
ATOM 1574 C C . ALA A 1 213 ? -6.365 5.063 17.341 1.00 97.62 213 ALA A C 1
ATOM 1576 O O . ALA A 1 213 ? -6.736 5.675 18.336 1.00 97.62 213 ALA A O 1
ATOM 1577 N N . VAL A 1 214 ? -7.218 4.689 16.383 1.00 98.12 214 VAL A N 1
ATOM 1578 C CA . VAL A 1 214 ? -8.644 5.053 16.373 1.00 98.12 214 VAL A CA 1
ATOM 1579 C C . VAL A 1 214 ? -9.393 4.457 17.569 1.00 98.12 214 VAL A C 1
ATOM 1581 O O . VAL A 1 214 ? -10.259 5.110 18.153 1.00 98.12 214 VAL A O 1
ATOM 1584 N N . GLN A 1 215 ? -9.055 3.228 17.968 1.00 98.19 215 GLN A N 1
ATOM 1585 C CA . GLN A 1 215 ? -9.574 2.609 19.188 1.00 98.19 215 GLN A CA 1
ATOM 1586 C C . GLN A 1 215 ? -9.239 3.452 20.426 1.00 98.19 215 GLN A C 1
ATOM 1588 O O . GLN A 1 215 ? -10.137 3.737 21.217 1.00 98.19 215 GLN A O 1
ATOM 1593 N N . ALA A 1 216 ? -7.986 3.899 20.564 1.00 97.94 216 ALA A N 1
ATOM 1594 C CA . ALA A 1 216 ? -7.550 4.736 21.684 1.00 97.94 216 ALA A CA 1
ATOM 1595 C C . ALA A 1 216 ? -8.208 6.124 21.667 1.00 97.94 216 ALA A C 1
ATOM 1597 O O . ALA A 1 216 ? -8.694 6.579 22.697 1.00 97.94 216 ALA A O 1
ATOM 1598 N N . GLU A 1 217 ? -8.304 6.770 20.502 1.00 97.06 217 GLU A N 1
ATOM 1599 C CA . GLU A 1 217 ? -9.022 8.046 20.328 1.00 97.06 217 GLU A CA 1
ATOM 1600 C C . GLU A 1 217 ? -10.492 7.938 20.762 1.00 97.06 217 GLU A C 1
ATOM 1602 O O . GLU A 1 217 ? -11.056 8.878 21.313 1.00 97.06 217 GLU A O 1
ATOM 1607 N N . SER A 1 218 ? -11.093 6.760 20.580 1.00 96.44 218 SER A N 1
ATOM 1608 C CA . SER A 1 218 ? -12.473 6.461 20.980 1.00 96.44 218 SER A CA 1
ATOM 1609 C C . SER A 1 218 ? -12.605 6.037 22.454 1.00 96.44 218 SER A C 1
ATOM 1611 O O . SER A 1 218 ? -13.662 5.552 22.854 1.00 96.44 218 SER A O 1
ATOM 1613 N N . GLY A 1 219 ? -11.540 6.146 23.259 1.00 95.94 219 GLY A N 1
ATOM 1614 C CA . GLY A 1 219 ? -11.514 5.731 24.669 1.00 95.94 219 GLY A CA 1
ATOM 1615 C C . GLY A 1 219 ? -11.484 4.218 24.896 1.00 95.94 219 GLY A C 1
ATOM 1616 O O . GLY A 1 219 ? -11.680 3.752 26.017 1.00 95.94 219 GLY A O 1
ATOM 1617 N N . ARG A 1 220 ? -11.254 3.422 23.846 1.00 96.38 220 ARG A N 1
ATOM 1618 C CA . ARG A 1 220 ? -11.281 1.950 23.884 1.00 96.38 220 ARG A CA 1
ATOM 1619 C C . ARG A 1 220 ? -9.871 1.388 24.058 1.00 96.38 220 ARG A C 1
ATOM 1621 O O . ARG A 1 220 ? -9.393 0.588 23.254 1.00 96.38 220 ARG A O 1
ATOM 1628 N N . ASP A 1 221 ? -9.209 1.804 25.132 1.00 96.06 221 ASP A N 1
ATOM 1629 C CA . ASP A 1 221 ? -7.774 1.596 25.362 1.00 96.06 221 ASP A CA 1
ATOM 1630 C C . ASP A 1 221 ? -7.371 0.112 25.429 1.00 96.06 221 ASP A C 1
ATOM 1632 O O . ASP A 1 221 ? -6.338 -0.289 24.890 1.00 96.06 221 ASP A O 1
ATOM 1636 N N . ALA A 1 222 ? -8.213 -0.741 26.021 1.00 96.38 222 ALA A N 1
ATOM 1637 C CA . ALA A 1 222 ? -7.967 -2.184 26.066 1.00 96.38 222 ALA A CA 1
ATOM 1638 C C . ALA A 1 222 ? -7.937 -2.811 24.658 1.00 96.38 222 ALA A C 1
ATOM 1640 O O . ALA A 1 222 ? -7.049 -3.611 24.353 1.00 96.38 222 ALA A O 1
ATOM 1641 N N . ALA A 1 223 ? -8.869 -2.410 23.784 1.00 97.38 223 ALA A N 1
ATOM 1642 C CA . ALA A 1 223 ? -8.909 -2.858 22.393 1.00 97.38 223 ALA A CA 1
ATOM 1643 C C . ALA A 1 223 ? -7.701 -2.323 21.611 1.00 97.38 223 ALA A C 1
ATOM 1645 O O . ALA A 1 223 ? -7.041 -3.084 20.903 1.00 97.38 223 ALA A O 1
ATOM 1646 N N . ALA A 1 224 ? -7.351 -1.049 21.817 1.00 98.12 224 ALA A N 1
ATOM 1647 C CA . ALA A 1 224 ? -6.189 -0.413 21.203 1.00 98.12 224 ALA A CA 1
ATOM 1648 C C . ALA A 1 224 ? -4.884 -1.162 21.512 1.00 98.12 224 ALA A C 1
ATOM 1650 O O . ALA A 1 224 ? -4.118 -1.505 20.605 1.00 98.12 224 ALA A O 1
ATOM 1651 N N . LEU A 1 225 ? -4.648 -1.476 22.790 1.00 98.12 225 LEU A N 1
ATOM 1652 C CA . LEU A 1 225 ? -3.467 -2.217 23.231 1.00 98.12 225 LEU A CA 1
ATOM 1653 C C . LEU A 1 225 ? -3.458 -3.656 22.702 1.00 98.12 225 LEU A C 1
ATOM 1655 O O . LEU A 1 225 ? -2.396 -4.149 22.315 1.00 98.12 225 LEU A O 1
ATOM 1659 N N . ALA A 1 226 ? -4.612 -4.326 22.646 1.00 97.38 226 ALA A N 1
ATOM 1660 C CA . ALA A 1 226 ? -4.725 -5.656 22.048 1.00 97.38 226 ALA A CA 1
ATOM 1661 C C . ALA A 1 226 ? -4.354 -5.633 20.554 1.00 97.38 226 ALA A C 1
ATOM 1663 O O . ALA A 1 226 ? -3.525 -6.434 20.111 1.00 97.38 226 ALA A O 1
ATOM 1664 N N . THR A 1 227 ? -4.876 -4.664 19.795 1.00 98.06 227 THR A N 1
ATOM 1665 C CA . THR A 1 227 ? -4.530 -4.472 18.380 1.00 98.06 227 THR A CA 1
ATOM 1666 C C . THR A 1 227 ? -3.043 -4.173 18.212 1.00 98.06 227 THR A C 1
ATOM 1668 O O . THR A 1 227 ? -2.384 -4.834 17.411 1.00 98.06 227 THR A O 1
ATOM 1671 N N . ALA A 1 228 ? -2.465 -3.255 18.993 1.00 98.19 228 ALA A N 1
ATOM 1672 C CA . ALA A 1 228 ? -1.038 -2.936 18.907 1.00 98.19 228 ALA A CA 1
ATOM 1673 C C . ALA A 1 228 ? -0.145 -4.156 19.190 1.00 98.19 228 ALA A C 1
ATOM 1675 O O . ALA A 1 228 ? 0.824 -4.392 18.468 1.00 98.19 228 ALA A O 1
ATOM 1676 N N . ARG A 1 229 ? -0.489 -4.976 20.193 1.00 97.31 229 ARG A N 1
ATOM 1677 C CA . ARG A 1 229 ? 0.235 -6.221 20.511 1.00 97.31 229 ARG A CA 1
ATOM 1678 C C . ARG A 1 229 ? 0.181 -7.242 19.375 1.00 97.31 229 ARG A C 1
ATOM 1680 O O . ARG A 1 229 ? 1.150 -7.975 19.199 1.00 97.31 229 ARG A O 1
ATOM 1687 N N . SER A 1 230 ? -0.897 -7.257 18.588 1.00 97.12 230 SER A N 1
ATOM 1688 C CA . SER A 1 230 ? -1.026 -8.152 17.430 1.00 97.12 230 SER A CA 1
ATOM 1689 C C . SER A 1 230 ? -0.092 -7.795 16.267 1.00 97.12 230 SER A C 1
ATOM 1691 O O . SER A 1 230 ? 0.184 -8.653 15.435 1.00 97.12 230 SER A O 1
ATOM 1693 N N . ILE A 1 231 ? 0.427 -6.560 16.200 1.00 97.81 231 ILE A N 1
ATOM 1694 C CA . ILE A 1 231 ? 1.287 -6.115 15.096 1.00 97.81 231 ILE A CA 1
ATOM 1695 C C . ILE A 1 231 ? 2.640 -6.851 15.170 1.00 97.81 231 ILE A C 1
ATOM 1697 O O . ILE A 1 231 ? 3.393 -6.658 16.135 1.00 97.81 231 ILE A O 1
ATOM 1701 N N . PRO A 1 232 ? 2.997 -7.663 14.154 1.00 96.88 232 PRO A N 1
ATOM 1702 C CA . PRO A 1 232 ? 4.181 -8.521 14.215 1.00 96.88 232 PRO A CA 1
ATOM 1703 C C . PRO A 1 232 ? 5.492 -7.753 13.989 1.00 96.88 232 PRO A C 1
ATOM 1705 O O . PRO A 1 232 ? 6.556 -8.194 14.418 1.00 96.88 232 PRO A O 1
ATOM 1708 N N . VAL A 1 233 ? 5.435 -6.586 13.341 1.00 96.19 233 VAL A N 1
ATOM 1709 C CA . VAL A 1 233 ? 6.614 -5.763 13.040 1.00 96.19 233 VAL A CA 1
ATOM 1710 C C . VAL A 1 233 ? 6.915 -4.830 14.213 1.00 96.19 233 VAL A C 1
ATOM 1712 O O . VAL A 1 233 ? 6.150 -3.906 14.480 1.00 96.19 233 VAL A O 1
ATOM 1715 N N . THR A 1 234 ? 8.052 -5.032 14.888 1.00 96.56 234 THR A N 1
ATOM 1716 C CA . THR A 1 234 ? 8.438 -4.294 16.108 1.00 96.56 234 THR A CA 1
ATOM 1717 C C . THR A 1 234 ? 8.393 -2.774 15.948 1.00 96.56 234 THR A C 1
ATOM 1719 O O . THR A 1 234 ? 7.853 -2.096 16.818 1.00 96.56 234 THR A O 1
ATOM 1722 N N . SER A 1 235 ? 8.908 -2.229 14.840 1.00 96.44 235 SER A N 1
ATOM 1723 C CA . SER A 1 235 ? 8.890 -0.780 14.592 1.00 96.44 235 SER A CA 1
ATOM 1724 C C . SER A 1 235 ? 7.466 -0.236 14.454 1.00 96.44 235 SER A C 1
ATOM 1726 O O . SER A 1 235 ? 7.130 0.767 15.076 1.00 96.44 235 SER A O 1
ATOM 1728 N N . MET A 1 236 ? 6.596 -0.930 13.714 1.00 96.94 236 MET A N 1
ATOM 1729 C CA . MET A 1 236 ? 5.193 -0.532 13.544 1.00 96.94 236 MET A CA 1
ATOM 1730 C C . MET A 1 236 ? 4.385 -0.707 14.835 1.00 96.94 236 MET A C 1
ATOM 1732 O O . MET A 1 236 ? 3.504 0.101 15.119 1.00 96.94 236 MET A O 1
ATOM 1736 N N . ARG A 1 237 ? 4.703 -1.723 15.649 1.00 98.06 237 ARG A N 1
ATOM 1737 C CA . ARG A 1 237 ? 4.119 -1.909 16.984 1.00 98.06 237 ARG A CA 1
ATOM 1738 C C . ARG A 1 237 ? 4.510 -0.775 17.929 1.00 98.06 237 ARG A C 1
ATOM 1740 O O . ARG A 1 237 ? 3.645 -0.247 18.618 1.00 98.06 237 ARG A O 1
ATOM 1747 N N . ALA A 1 238 ? 5.779 -0.370 17.937 1.00 98.19 238 ALA A N 1
ATOM 1748 C CA . ALA A 1 238 ? 6.234 0.782 18.712 1.00 98.19 238 ALA A CA 1
ATOM 1749 C C . ALA A 1 238 ? 5.537 2.077 18.256 1.00 98.19 238 ALA A C 1
ATOM 1751 O O . ALA A 1 238 ? 5.061 2.845 19.088 1.00 98.19 238 ALA A O 1
ATOM 1752 N N . GLU A 1 239 ? 5.390 2.286 16.943 1.00 98.06 239 GLU A N 1
ATOM 1753 C CA . GLU A 1 239 ? 4.665 3.437 16.388 1.00 98.06 239 GLU A CA 1
ATOM 1754 C C . GLU A 1 239 ? 3.171 3.431 16.772 1.00 98.06 239 GLU A C 1
ATOM 1756 O O . GLU A 1 239 ? 2.594 4.484 17.047 1.00 98.06 239 GLU A O 1
ATOM 1761 N N . ALA A 1 240 ? 2.534 2.254 16.815 1.00 98.31 240 ALA A N 1
ATOM 1762 C CA . ALA A 1 240 ? 1.157 2.101 17.289 1.00 98.31 240 ALA A CA 1
ATOM 1763 C C . ALA A 1 240 ? 1.029 2.479 18.770 1.00 98.31 240 ALA A C 1
ATOM 1765 O O . ALA A 1 240 ? 0.173 3.286 19.118 1.00 98.31 240 ALA A O 1
ATOM 1766 N N . LEU A 1 241 ? 1.911 1.955 19.626 1.00 98.56 241 LEU A N 1
ATOM 1767 C CA . LEU A 1 241 ? 1.929 2.267 21.058 1.00 98.56 241 LEU A CA 1
ATOM 1768 C C . LEU A 1 241 ? 2.163 3.761 21.315 1.00 98.56 241 LEU A C 1
ATOM 1770 O O . LEU A 1 241 ? 1.482 4.342 22.154 1.00 98.56 241 LEU A O 1
ATOM 1774 N N . GLY A 1 242 ? 3.055 4.401 20.555 1.00 98.19 242 GLY A N 1
ATOM 1775 C CA . GLY A 1 242 ? 3.267 5.847 20.639 1.00 98.19 242 GLY A CA 1
ATOM 1776 C C . GLY A 1 242 ? 2.017 6.656 20.279 1.00 98.19 242 GLY A C 1
ATOM 1777 O O . GLY A 1 242 ? 1.700 7.631 20.957 1.00 98.19 242 GLY A O 1
ATOM 1778 N N . ARG A 1 243 ? 1.262 6.235 19.252 1.00 97.94 243 ARG A N 1
ATOM 1779 C CA . ARG A 1 243 ? -0.026 6.869 18.917 1.00 97.94 243 ARG A CA 1
ATOM 1780 C C . ARG A 1 243 ? -1.088 6.652 19.991 1.00 97.94 243 ARG A C 1
ATOM 1782 O O . ARG A 1 243 ? -1.812 7.593 20.286 1.00 97.94 243 ARG A O 1
ATOM 1789 N N . ILE A 1 244 ? -1.161 5.457 20.579 1.00 98.31 244 ILE A N 1
ATOM 1790 C CA . ILE A 1 244 ? -2.080 5.168 21.690 1.00 98.31 244 ILE A CA 1
ATOM 1791 C C . ILE A 1 244 ? -1.777 6.088 22.872 1.00 98.31 244 ILE A C 1
ATOM 1793 O O . ILE A 1 244 ? -2.675 6.778 23.338 1.00 98.31 244 ILE A O 1
ATOM 1797 N N . ALA A 1 245 ? -0.513 6.157 23.298 1.00 97.88 245 ALA A N 1
ATOM 1798 C CA . ALA A 1 245 ? -0.100 7.000 24.418 1.00 97.88 245 ALA A CA 1
ATOM 1799 C C . ALA A 1 245 ? -0.439 8.479 24.177 1.00 97.88 245 ALA A C 1
ATOM 1801 O O . ALA A 1 245 ? -0.922 9.160 25.077 1.00 97.88 245 ALA A O 1
ATOM 1802 N N . ARG A 1 246 ? -0.246 8.971 22.945 1.00 97.81 246 ARG A N 1
ATOM 1803 C CA . ARG A 1 246 ? -0.651 10.331 22.569 1.00 97.81 246 ARG A CA 1
ATOM 1804 C C . ARG A 1 246 ? -2.166 10.528 22.660 1.00 97.81 246 ARG A C 1
ATOM 1806 O O . ARG A 1 246 ? -2.602 11.496 23.263 1.00 97.81 246 ARG A O 1
ATOM 1813 N N . ALA A 1 247 ? -2.955 9.609 22.107 1.00 96.31 247 ALA A N 1
ATOM 1814 C CA . ALA A 1 247 ? -4.416 9.692 22.146 1.00 96.31 247 ALA A CA 1
ATOM 1815 C C . ALA A 1 247 ? -4.979 9.634 23.580 1.00 96.31 247 ALA A C 1
ATOM 1817 O O . ALA A 1 247 ? -5.987 10.273 23.876 1.00 96.31 247 ALA A O 1
ATOM 1818 N N . GLN A 1 248 ? -4.329 8.885 24.474 1.00 95.31 248 GLN A N 1
ATOM 1819 C CA . GLN A 1 248 ? -4.669 8.832 25.898 1.00 95.31 248 GLN A CA 1
ATOM 1820 C C . GLN A 1 248 ? -4.346 10.151 26.603 1.00 95.31 248 GLN A C 1
ATOM 1822 O O . GLN A 1 248 ? -5.223 10.715 27.253 1.00 95.31 248 GLN A O 1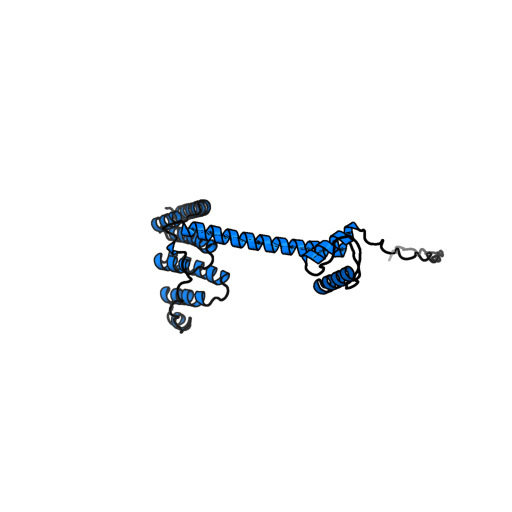
ATOM 1827 N N . ALA A 1 249 ? -3.148 10.699 26.375 1.00 96.38 249 ALA A N 1
ATOM 1828 C CA . ALA A 1 249 ? -2.749 11.995 26.920 1.00 96.38 249 ALA A CA 1
ATOM 1829 C C . ALA A 1 249 ? -3.682 13.129 26.459 1.00 96.38 249 ALA A C 1
ATOM 1831 O O . ALA A 1 249 ? -4.167 13.897 27.288 1.00 96.38 249 ALA A O 1
ATOM 1832 N N . ASP A 1 250 ? -3.996 13.187 25.160 1.00 95.12 250 ASP A N 1
ATOM 1833 C CA . ASP A 1 250 ? -4.924 14.172 24.585 1.00 95.12 250 ASP A CA 1
ATOM 1834 C C . ASP A 1 250 ? -6.353 14.002 25.149 1.00 95.12 250 ASP A C 1
ATOM 1836 O O . ASP A 1 250 ? -7.116 14.962 25.242 1.00 95.12 250 ASP A O 1
ATOM 1840 N N . GLY A 1 251 ? -6.714 12.779 25.552 1.00 91.19 251 GLY A N 1
ATOM 1841 C CA . GLY A 1 251 ? -7.997 12.430 26.158 1.00 91.19 251 GLY A CA 1
ATOM 1842 C C . GLY A 1 251 ? -8.036 12.458 27.690 1.00 91.19 251 GLY A C 1
ATOM 1843 O O . GLY A 1 251 ? -9.075 12.101 28.247 1.00 91.19 251 GLY A O 1
ATOM 1844 N N . GLY A 1 252 ? -6.941 12.834 28.362 1.00 90.81 252 GLY A N 1
ATOM 1845 C CA . GLY A 1 252 ? -6.837 12.890 29.825 1.00 90.81 252 GLY A CA 1
ATOM 1846 C C . GLY A 1 252 ? -6.933 11.534 30.540 1.00 90.81 252 GLY A C 1
ATOM 1847 O O . GLY A 1 252 ? -7.474 11.483 31.645 1.00 90.81 252 GLY A O 1
ATOM 1848 N N . ARG A 1 253 ? -6.469 10.449 29.909 1.00 86.88 253 ARG A N 1
ATOM 1849 C CA . ARG A 1 253 ? -6.509 9.070 30.431 1.00 86.88 253 ARG A CA 1
ATOM 1850 C C . ARG A 1 253 ? -5.119 8.482 30.635 1.00 86.88 253 ARG A C 1
ATOM 1852 O O . ARG A 1 253 ? -4.203 8.862 29.873 1.00 86.88 253 ARG A O 1
#

Radius of gyration: 34.78 Å; chains: 1; bounding box: 72×103×77 Å

Foldseek 3Di:
DDDDDDDDDDDDDDDDDDDDPDPPDPPPPPPADDLVLQLLLQVLLVVVVLHDDDSRSDLDPSSLNSLLVVCVVVVHDNPSGSDPVSSVVSVVVVVVVVVVVVVVVVLVVVQVVLLVLQCPFPLRVLLDDDQPDQDPAPVPACVVCVVPPDPVSVLSRLSNVLVVPPDLVSSLVSLLVSLLSCLLVVNNVVSSNSSSNRDRSVSSLVSLLSSLLSCLLSVNNVVSLVSLVRRRDPVSSVSSVVSSVVSCVVVVD

pLDDT: mean 85.29, std 17.71, range [33.06, 98.56]

Secondary structure (DSSP, 8-state):
----------PPP-----PPPPP-------PPPPHHHHHHHHHHHHHTTS--S--SS---HHHHHHHHHHHHHHT--------HHHHHHHHHHHHHHHHHHHHHHHHHHHHHHHHHHHHH-TTTGGG--SPP------TTTTHHHHHS--HHHHHHHHHHHHTT-SSHHHHHHHHHHHHHHHHHTT-HHHHHHHHHT-S-HHHHHHHHHHHHHHHHHTT-HHHHHHHHHH--SHHHHHHHHHHHHHHHHHTT-

Sequence (253 aa):
MALVLLAILAADPAGAARSLPEPDRPGLEEAAPSRALVVRIQRSLAREGLYQGPSDGHLSAAVIDAIRAFQRRAGLAVDGRATRSLADHLDTTAGALNLMNRLEEARRTNRAKARAALAGGDATRDLLGPPQTPLATRAQGFAPCRAAPTVACLLDDALAESQRVPKDEMRDWVLGEVMAVQARLGQDGAARDSLRRVADPRVVLTALRTLAAVQAESGRDAAALATARSIPVTSMRAEALGRIARAQADGGR